Protein AF-A0A533S116-F1 (afdb_monomer)

Mean predicted aligned error: 12.22 Å

Foldseek 3Di:
DPDPPPVVVVVVVVVVVVVVVVVVVVPDPPPPAVKDKDKDKDKDKDKDWDQAPPPDPPPRHIWIKIWIKIWMWIWIGHPFKTKTKIKIKIWIDTPVPPDDIDIWIWIWIWMKGRPDPQWKIKIKIKTKGKDAPDPPDPPDPPDPDDHIDIDIDIKIKIKTWDPPDPPDIDIDIDIDD

Secondary structure (DSSP, 8-state):
--SSSSHHHHHHHHHHHHHHHHHHHH-------S-EEEEEEEEEEEEEEES-TT--SSS---EEEEEEEEEEEEEEE-SSEEEEEEEEEEEEEETT-SS--EEEEEEEEEEEEEEETTTEEEEEEEEEEEEES--SS-S-TTS--S-EEEEEEEEEEEEEEEEEETTEEEEEE--B-

pLDDT: mean 82.79, std 17.06, range [42.84, 98.25]

Radius of gyration: 23.58 Å; Cα contacts (8 Å, |Δi|>4): 329; chains: 1; bounding box: 53×47×65 Å

Structure (mmCIF, N/CA/C/O backbone):
data_AF-A0A533S116-F1
#
_entry.id   AF-A0A533S116-F1
#
loop_
_atom_site.group_PDB
_atom_site.id
_atom_site.type_symbol
_atom_site.label_atom_id
_atom_site.label_alt_id
_atom_site.label_comp_id
_atom_site.label_asym_id
_atom_site.label_entity_id
_atom_site.label_seq_id
_atom_site.pdbx_PDB_ins_code
_atom_site.Cartn_x
_atom_site.Cartn_y
_atom_site.Cartn_z
_atom_site.occupancy
_atom_site.B_iso_or_equiv
_atom_site.auth_seq_id
_atom_site.auth_comp_id
_atom_site.auth_asym_id
_atom_site.auth_atom_id
_atom_site.pdbx_PDB_model_num
ATOM 1 N N . MET A 1 1 ? 25.354 29.316 -30.547 1.00 43.59 1 MET A N 1
ATOM 2 C CA . MET A 1 1 ? 26.235 29.136 -29.371 1.00 43.59 1 MET A CA 1
ATOM 3 C C . MET A 1 1 ? 25.405 29.452 -28.127 1.00 43.59 1 MET A C 1
ATOM 5 O O . MET A 1 1 ? 25.688 30.407 -27.425 1.00 43.59 1 MET A O 1
ATOM 9 N N . GLU A 1 2 ? 24.300 28.715 -27.940 1.00 45.19 2 GLU A N 1
ATOM 10 C CA . GLU A 1 2 ? 23.144 29.200 -27.161 1.00 45.19 2 GLU A CA 1
ATOM 11 C C . GLU A 1 2 ? 22.249 28.034 -26.680 1.00 45.19 2 GLU A C 1
ATOM 13 O O . GLU A 1 2 ? 21.043 28.043 -26.863 1.00 45.19 2 GLU A O 1
ATOM 18 N N . SER A 1 3 ? 22.832 26.960 -26.128 1.00 51.31 3 SER A N 1
ATOM 19 C CA . SER A 1 3 ? 22.037 25.879 -25.496 1.00 51.31 3 SER A CA 1
ATOM 20 C C . SER A 1 3 ? 22.610 25.359 -24.171 1.00 51.31 3 SER A C 1
ATOM 22 O O . SER A 1 3 ? 22.188 24.332 -23.644 1.00 51.31 3 SER A O 1
ATOM 24 N N . THR A 1 4 ? 23.566 26.083 -23.586 1.00 50.44 4 THR A N 1
ATOM 25 C CA . THR A 1 4 ? 24.237 25.701 -22.332 1.00 50.44 4 THR A CA 1
ATOM 26 C C . THR A 1 4 ? 23.722 26.431 -21.088 1.00 50.44 4 THR A C 1
ATOM 28 O O . THR A 1 4 ? 24.141 26.083 -19.986 1.00 50.44 4 THR A O 1
ATOM 31 N N . MET A 1 5 ? 22.805 27.402 -21.212 1.00 46.53 5 MET A N 1
ATOM 32 C CA . MET A 1 5 ? 22.309 28.173 -20.056 1.00 46.53 5 MET A CA 1
ATOM 33 C C . MET A 1 5 ? 21.030 27.626 -19.400 1.00 46.53 5 MET A C 1
ATOM 35 O O . MET A 1 5 ? 20.826 27.876 -18.215 1.00 46.53 5 MET A O 1
ATOM 39 N N . GLU A 1 6 ? 20.215 26.822 -20.087 1.00 47.97 6 GLU A 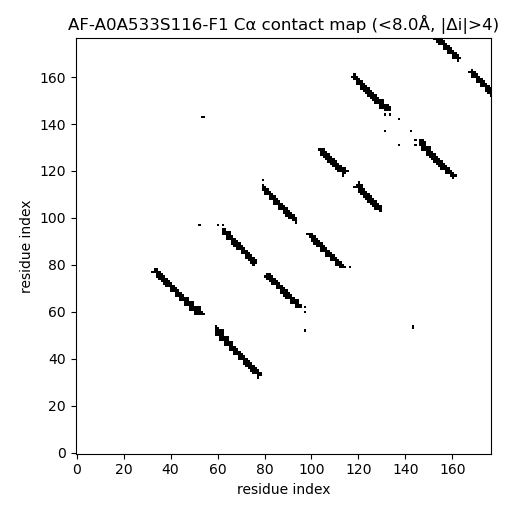N 1
ATOM 40 C CA . GLU A 1 6 ? 18.912 26.378 -19.552 1.00 47.97 6 GLU A CA 1
ATOM 41 C C . GLU A 1 6 ? 19.025 25.212 -18.549 1.00 47.97 6 GLU A C 1
ATOM 43 O O . GLU A 1 6 ? 18.314 25.159 -17.545 1.00 47.97 6 GLU A O 1
ATOM 48 N N . LYS A 1 7 ? 20.007 24.315 -18.729 1.00 47.94 7 LYS A N 1
ATOM 49 C CA . LYS A 1 7 ? 20.201 23.157 -17.834 1.00 47.94 7 LYS A CA 1
ATOM 50 C C . LYS A 1 7 ? 20.611 23.547 -16.410 1.00 47.94 7 LYS A C 1
ATOM 52 O O . LYS A 1 7 ? 20.302 22.823 -15.471 1.00 47.94 7 LYS A O 1
ATOM 57 N N . ARG A 1 8 ? 21.279 24.689 -16.216 1.00 47.88 8 ARG A N 1
ATOM 58 C CA . ARG A 1 8 ? 21.784 25.109 -14.895 1.00 47.88 8 ARG A CA 1
ATOM 59 C C . ARG A 1 8 ? 20.673 25.528 -13.923 1.00 47.88 8 ARG A C 1
ATOM 61 O O . ARG A 1 8 ? 20.845 25.330 -12.726 1.00 47.88 8 ARG A O 1
ATOM 68 N N . GLY A 1 9 ? 19.547 26.050 -14.419 1.00 44.81 9 GLY A N 1
ATOM 69 C CA . GLY A 1 9 ? 18.414 26.475 -13.584 1.00 44.81 9 GLY A CA 1
ATOM 70 C C . GLY A 1 9 ? 17.561 25.314 -13.061 1.00 44.81 9 GLY A C 1
ATOM 71 O O . GLY A 1 9 ? 17.141 25.331 -11.906 1.00 44.81 9 GLY A O 1
ATOM 72 N N . SER A 1 10 ? 17.376 24.266 -13.872 1.00 53.94 10 SER A N 1
ATOM 73 C CA . SER A 1 10 ? 16.561 23.092 -13.517 1.00 53.94 10 SER A CA 1
ATOM 74 C C . SER A 1 10 ? 17.188 22.251 -12.394 1.00 53.94 10 SER A C 1
ATOM 76 O O . SER A 1 10 ? 16.497 21.850 -11.459 1.00 53.94 10 SER A O 1
ATOM 78 N N . PHE A 1 11 ? 18.517 22.076 -12.404 1.00 51.16 11 PHE A N 1
ATOM 79 C CA . PHE A 1 11 ? 19.224 21.365 -11.331 1.00 51.16 11 PHE A CA 1
ATOM 80 C C . PHE A 1 11 ? 19.184 22.103 -9.988 1.00 51.16 11 PHE A C 1
ATOM 82 O O . PHE A 1 11 ? 19.156 21.448 -8.952 1.00 51.16 11 PHE A O 1
ATOM 89 N N . ILE A 1 12 ? 19.175 23.442 -9.988 1.00 60.09 12 ILE A N 1
ATOM 90 C CA . ILE A 1 12 ? 19.081 24.241 -8.755 1.00 60.09 12 ILE A CA 1
ATOM 91 C C . ILE A 1 12 ? 17.674 24.113 -8.161 1.00 60.09 12 ILE A C 1
ATOM 93 O O . ILE A 1 12 ? 17.547 23.825 -6.975 1.00 60.09 12 ILE A O 1
ATOM 97 N N . PHE A 1 13 ? 16.631 24.214 -8.993 1.00 61.69 13 PHE A N 1
ATOM 98 C CA . PHE A 1 13 ? 15.241 24.023 -8.565 1.00 61.69 13 PHE A CA 1
ATOM 99 C C . PHE A 1 13 ? 14.978 22.620 -8.006 1.00 61.69 13 PHE A C 1
ATOM 101 O O . PHE A 1 13 ? 14.368 22.484 -6.949 1.00 61.69 13 PHE A O 1
ATOM 108 N N . LEU A 1 14 ? 15.485 21.574 -8.667 1.00 63.00 14 LEU A N 1
ATOM 109 C CA . LEU A 1 14 ? 15.338 20.197 -8.192 1.00 63.00 14 LEU A CA 1
ATOM 110 C C . LEU A 1 14 ? 16.036 19.987 -6.839 1.00 63.00 14 LEU A C 1
ATOM 112 O O . LEU A 1 14 ? 15.498 19.315 -5.964 1.00 63.00 14 LEU A O 1
ATOM 116 N N . ARG A 1 15 ? 17.210 20.600 -6.634 1.00 76.06 15 ARG A N 1
ATOM 117 C CA . ARG A 1 15 ? 17.968 20.499 -5.378 1.00 76.06 15 ARG A CA 1
ATOM 118 C C . ARG A 1 15 ? 17.259 21.181 -4.209 1.00 76.06 15 ARG A C 1
ATOM 120 O O . ARG A 1 15 ? 17.253 20.628 -3.116 1.00 76.06 15 ARG A O 1
ATOM 127 N N . GLU A 1 16 ? 16.664 22.347 -4.447 1.00 79.50 16 GLU A N 1
ATOM 128 C CA . GLU A 1 16 ? 15.881 23.096 -3.453 1.00 79.50 16 GLU A CA 1
ATOM 12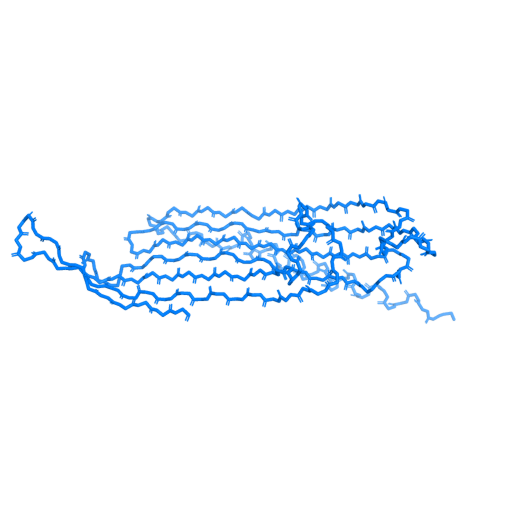9 C C . GLU A 1 16 ? 14.606 22.333 -3.063 1.00 79.50 16 GLU A C 1
ATOM 131 O O . GLU A 1 16 ? 14.306 22.201 -1.879 1.00 79.50 16 GLU A O 1
ATOM 136 N N . VAL A 1 17 ? 13.900 21.741 -4.036 1.00 75.44 17 VAL A N 1
ATOM 137 C CA . VAL A 1 17 ? 12.699 20.924 -3.778 1.00 75.44 17 VAL A CA 1
ATOM 138 C C . VAL A 1 17 ? 13.044 19.657 -2.991 1.00 75.44 17 VAL A C 1
ATOM 140 O O . VAL A 1 17 ? 12.351 19.320 -2.032 1.00 75.44 17 VAL A O 1
ATOM 143 N N . VAL A 1 18 ? 14.141 18.979 -3.342 1.00 80.38 18 VAL A N 1
ATOM 144 C CA . VAL A 1 18 ? 14.628 17.806 -2.599 1.00 80.38 18 VAL A CA 1
ATOM 145 C C . VAL A 1 18 ? 15.054 18.195 -1.181 1.00 80.38 18 VAL A C 1
ATOM 147 O O . VAL A 1 18 ? 14.697 17.502 -0.233 1.00 80.38 18 VAL A O 1
ATOM 150 N N . ALA A 1 19 ? 15.758 19.317 -1.005 1.00 80.19 19 ALA A N 1
ATOM 151 C CA . ALA A 1 19 ? 16.150 19.808 0.314 1.00 80.19 19 ALA A CA 1
ATOM 152 C C . ALA A 1 19 ? 14.935 20.169 1.183 1.00 80.19 19 ALA A C 1
ATOM 154 O O . ALA A 1 19 ? 14.927 19.860 2.373 1.00 80.19 19 ALA A O 1
ATOM 155 N N . LEU A 1 20 ? 13.890 20.758 0.593 1.00 79.50 20 LEU A N 1
ATOM 156 C CA . LEU A 1 20 ? 12.643 21.082 1.286 1.00 79.50 20 LEU A CA 1
ATOM 157 C C . LEU A 1 20 ? 11.882 19.817 1.717 1.00 79.50 20 LEU A C 1
ATOM 159 O O . LEU A 1 20 ? 11.394 19.753 2.844 1.00 79.50 20 LEU A O 1
ATOM 163 N N . LEU A 1 21 ? 11.826 18.796 0.853 1.00 77.50 21 LEU A N 1
ATOM 164 C CA . LEU A 1 21 ? 11.220 17.497 1.169 1.00 77.50 21 LEU A CA 1
ATOM 165 C C . LEU A 1 21 ? 11.976 16.776 2.292 1.00 77.50 21 LEU A C 1
ATOM 167 O O . LEU A 1 21 ? 11.352 16.286 3.230 1.00 77.50 21 LEU A O 1
ATOM 171 N N . VAL A 1 22 ? 13.313 16.768 2.241 1.00 80.00 22 VAL A N 1
ATOM 172 C CA . VAL A 1 22 ? 14.161 16.190 3.296 1.00 80.00 22 VAL A CA 1
ATOM 173 C C . VAL A 1 22 ? 13.992 16.954 4.611 1.00 80.00 22 VAL A C 1
ATOM 175 O O . VAL A 1 22 ? 13.858 16.336 5.664 1.00 80.00 22 VAL A O 1
ATOM 178 N N . LEU A 1 23 ? 13.932 18.288 4.572 1.00 76.75 23 LEU A N 1
ATOM 179 C CA . LEU A 1 23 ? 13.742 19.110 5.766 1.00 76.75 23 LEU A CA 1
ATOM 180 C C . LEU A 1 23 ? 12.354 18.904 6.390 1.00 76.75 23 LEU A C 1
ATOM 182 O O . LEU A 1 23 ? 12.257 18.794 7.609 1.00 76.75 23 LEU A O 1
ATOM 186 N N . MET A 1 24 ? 11.294 18.777 5.583 1.00 67.19 24 MET A N 1
ATOM 187 C CA . MET A 1 24 ? 9.961 18.403 6.077 1.00 67.19 24 MET A CA 1
ATOM 188 C C . MET A 1 24 ? 9.959 17.021 6.738 1.00 67.19 24 MET A C 1
ATOM 190 O O . MET A 1 24 ? 9.307 16.851 7.762 1.00 67.19 24 MET A O 1
ATOM 194 N N . MET A 1 25 ? 10.725 16.066 6.206 1.00 66.25 25 MET A N 1
ATOM 195 C CA . MET A 1 25 ? 10.888 14.728 6.788 1.00 66.25 25 MET A CA 1
ATOM 196 C C . MET A 1 25 ? 11.600 14.755 8.151 1.00 66.25 25 MET A C 1
ATOM 198 O O . MET A 1 25 ? 11.295 13.945 9.020 1.00 66.25 25 MET A O 1
ATOM 202 N N . VAL A 1 26 ? 12.542 15.685 8.346 1.00 71.56 26 VAL A N 1
ATOM 203 C CA . VAL A 1 26 ? 13.343 15.805 9.579 1.00 71.56 26 VAL A CA 1
ATOM 204 C C . VAL A 1 26 ? 12.639 16.645 10.654 1.00 71.56 26 VAL A C 1
ATOM 206 O O . VAL A 1 26 ? 12.878 16.439 11.842 1.00 71.56 26 VAL A O 1
ATOM 209 N N . CYS A 1 27 ? 11.762 17.579 10.270 1.00 55.66 27 CYS A N 1
ATOM 210 C CA . CYS A 1 27 ? 11.188 18.565 11.192 1.00 55.66 27 CYS A CA 1
ATOM 211 C C . CYS A 1 27 ? 9.768 18.268 11.693 1.00 55.66 27 CYS A C 1
ATOM 213 O O . CYS A 1 27 ? 9.186 19.141 12.336 1.00 55.66 27 CYS A O 1
ATOM 215 N N . THR A 1 28 ? 9.184 17.089 11.460 1.00 58.03 28 THR A N 1
ATOM 216 C CA . THR A 1 28 ? 7.893 16.768 12.089 1.00 58.03 28 THR A CA 1
ATOM 217 C C . THR A 1 28 ? 8.096 16.479 13.579 1.00 58.03 28 THR A C 1
ATOM 219 O O . THR A 1 28 ? 8.713 15.460 13.907 1.00 58.03 28 THR A O 1
ATOM 222 N N . PRO A 1 29 ? 7.590 17.314 14.509 1.00 55.47 29 PRO A N 1
ATOM 223 C CA . PRO A 1 29 ? 7.590 16.947 15.914 1.00 55.47 29 PRO A CA 1
ATOM 224 C C . PRO A 1 29 ? 6.716 15.699 16.070 1.00 55.47 29 PRO A C 1
ATOM 226 O O . PRO A 1 29 ? 5.513 15.750 15.810 1.00 55.47 29 PRO A O 1
ATOM 229 N N . LEU A 1 30 ? 7.305 14.579 16.503 1.00 55.72 30 LEU A N 1
ATOM 230 C CA . LEU A 1 30 ? 6.530 13.468 17.048 1.00 55.72 30 LEU A CA 1
ATOM 231 C C . LEU A 1 30 ? 5.880 13.983 18.335 1.00 55.72 30 LEU A C 1
ATOM 233 O O . LEU A 1 30 ? 6.453 13.898 19.420 1.00 55.72 30 LEU A O 1
ATOM 237 N N . SER A 1 31 ? 4.696 14.585 18.224 1.00 52.12 31 SER A N 1
ATOM 238 C CA . SER A 1 31 ? 3.839 14.772 19.385 1.00 52.12 31 SER A CA 1
ATOM 239 C C . SER A 1 31 ? 3.653 13.398 20.020 1.00 52.12 31 SER A C 1
ATOM 241 O O . SER A 1 31 ? 3.237 12.460 19.342 1.00 52.12 31 SER A O 1
ATOM 243 N N . ALA A 1 32 ? 4.014 13.288 21.298 1.00 48.97 32 ALA A N 1
ATOM 244 C CA . ALA A 1 32 ? 3.894 12.086 22.108 1.00 48.97 32 ALA A CA 1
ATOM 245 C C . ALA A 1 32 ? 2.413 11.722 22.305 1.00 48.97 32 ALA A C 1
ATOM 247 O O . ALA A 1 32 ? 1.827 11.924 23.364 1.00 48.97 32 ALA A O 1
ATOM 248 N N . TYR A 1 33 ? 1.787 11.211 21.252 1.00 57.25 33 TYR A N 1
ATOM 249 C CA . TYR A 1 33 ? 0.643 10.331 21.368 1.00 57.25 33 TYR A CA 1
ATOM 250 C C . TYR A 1 33 ? 1.164 8.983 21.862 1.00 57.25 33 TYR A C 1
ATOM 252 O O . TYR A 1 33 ? 2.232 8.544 21.444 1.00 57.25 33 TYR A O 1
ATOM 260 N N . ALA A 1 34 ? 0.403 8.296 22.712 1.00 63.69 34 ALA A N 1
ATOM 261 C CA . ALA A 1 34 ? 0.691 6.928 23.160 1.00 63.69 34 ALA A CA 1
ATOM 262 C C . ALA A 1 34 ? 0.581 5.878 22.027 1.00 63.69 34 ALA A C 1
ATOM 264 O O . ALA A 1 34 ? 0.266 4.720 22.285 1.00 63.69 34 ALA A O 1
ATOM 265 N N . GLY A 1 35 ? 0.754 6.302 20.774 1.00 74.31 35 GLY A N 1
ATOM 266 C CA . GLY A 1 35 ? 0.703 5.454 19.603 1.00 74.31 35 GLY A CA 1
ATOM 267 C C . GLY A 1 35 ? 2.103 5.097 19.121 1.00 74.31 35 GLY A C 1
ATOM 268 O O . GLY A 1 35 ? 3.000 5.938 19.101 1.00 74.31 35 GLY A O 1
ATOM 269 N N . GLU A 1 36 ? 2.279 3.844 18.730 1.00 90.12 36 GLU A N 1
ATOM 270 C CA . GLU A 1 36 ? 3.504 3.340 18.127 1.00 90.12 36 GLU A CA 1
ATOM 271 C C . GLU A 1 36 ? 3.503 3.692 16.640 1.00 90.12 36 GLU A C 1
ATOM 273 O O . GLU A 1 36 ? 2.610 3.287 15.894 1.00 90.12 36 GLU A O 1
ATOM 278 N N . LEU A 1 37 ? 4.492 4.476 16.215 1.00 92.75 37 LEU A N 1
ATOM 279 C CA . LEU A 1 37 ? 4.682 4.876 14.826 1.00 92.75 37 LEU A CA 1
ATOM 280 C C . LEU A 1 37 ? 5.908 4.166 14.254 1.00 92.75 37 LEU A C 1
ATOM 282 O O . LEU A 1 37 ? 7.002 4.256 14.804 1.00 92.75 37 LEU A O 1
ATOM 286 N N . SER A 1 38 ? 5.739 3.509 13.113 1.00 95.00 38 SER A N 1
ATOM 287 C CA . SER A 1 38 ? 6.822 2.934 12.323 1.00 95.00 38 SER A CA 1
ATOM 288 C C . SER A 1 38 ? 6.721 3.429 10.889 1.00 95.00 38 SER A C 1
ATOM 290 O O . SER A 1 38 ? 5.728 3.187 10.208 1.00 95.00 38 SER A O 1
ATOM 292 N N . PHE A 1 39 ? 7.755 4.113 10.418 1.00 95.25 39 PHE A N 1
ATOM 293 C CA . PHE A 1 39 ? 7.815 4.634 9.060 1.00 95.25 39 PHE A CA 1
ATOM 294 C C . PHE A 1 39 ? 9.140 4.231 8.421 1.00 95.25 39 PHE A C 1
ATOM 296 O O . PHE A 1 39 ? 10.204 4.625 8.895 1.00 95.25 39 PHE A O 1
ATOM 303 N N . HIS A 1 40 ? 9.068 3.435 7.356 1.00 96.88 40 HIS A N 1
ATOM 304 C CA . HIS A 1 40 ? 10.233 2.918 6.644 1.00 96.88 40 HIS A CA 1
ATOM 305 C C . HIS A 1 40 ? 10.127 3.290 5.162 1.00 96.88 40 HIS A C 1
ATOM 307 O O . HIS A 1 40 ? 9.540 2.536 4.375 1.00 96.88 40 HIS A O 1
ATOM 313 N N . PRO A 1 41 ? 10.643 4.465 4.769 1.00 96.25 41 PRO A N 1
ATOM 314 C CA . PRO A 1 41 ? 10.858 4.789 3.370 1.00 96.25 41 PRO A CA 1
ATOM 315 C C . PRO A 1 41 ? 12.041 3.976 2.839 1.00 96.25 41 PRO A C 1
ATOM 317 O O . PRO A 1 41 ? 13.000 3.695 3.560 1.00 96.25 41 PRO A O 1
ATOM 320 N N . TYR A 1 42 ? 11.996 3.621 1.565 1.00 93.50 42 TYR A N 1
ATOM 321 C CA . TYR A 1 42 ? 13.099 2.960 0.891 1.00 93.50 42 TYR A CA 1
ATOM 322 C C . TYR A 1 42 ? 13.138 3.340 -0.584 1.00 93.50 42 TYR A C 1
ATOM 324 O O . TYR A 1 42 ? 12.179 3.847 -1.163 1.00 93.50 42 TYR A O 1
ATOM 332 N N . ILE A 1 43 ? 14.291 3.110 -1.190 1.00 95.56 43 ILE A N 1
ATOM 333 C CA . ILE A 1 43 ? 14.523 3.371 -2.599 1.00 95.56 43 ILE A CA 1
ATOM 334 C C . ILE A 1 43 ? 15.376 2.242 -3.149 1.00 95.56 43 ILE A C 1
ATOM 336 O O . ILE A 1 43 ? 16.425 1.919 -2.592 1.00 95.56 43 ILE A O 1
ATOM 340 N N . ALA A 1 44 ? 14.903 1.622 -4.220 1.00 94.06 44 ALA A N 1
ATOM 341 C CA . ALA A 1 44 ? 15.668 0.655 -4.980 1.00 94.06 44 ALA A CA 1
ATOM 342 C C . ALA A 1 44 ? 15.897 1.204 -6.387 1.00 94.06 44 ALA A C 1
ATOM 344 O O . ALA A 1 44 ? 15.023 1.826 -6.987 1.00 94.06 44 ALA A O 1
ATOM 345 N N . ILE A 1 45 ? 17.104 1.003 -6.895 1.00 95.06 45 ILE A N 1
ATOM 346 C CA . ILE A 1 45 ? 17.462 1.322 -8.271 1.00 95.06 45 ILE A CA 1
ATOM 347 C C . ILE A 1 45 ? 18.043 0.041 -8.841 1.00 95.06 45 ILE A C 1
ATOM 349 O O . ILE A 1 45 ? 18.934 -0.550 -8.229 1.00 95.06 45 ILE A O 1
ATOM 353 N N . SER A 1 46 ? 17.517 -0.403 -9.973 1.00 92.94 46 SER A N 1
ATOM 354 C CA . SER A 1 46 ? 18.051 -1.552 -10.687 1.00 92.94 46 SER A CA 1
ATOM 355 C C . SER A 1 46 ? 18.198 -1.235 -12.160 1.00 92.94 46 SER A C 1
ATOM 357 O O . SER A 1 46 ? 17.638 -0.271 -12.682 1.00 92.94 46 SER A O 1
ATOM 359 N N . GLU A 1 47 ? 19.015 -2.035 -12.817 1.00 93.00 47 GLU A N 1
ATOM 360 C CA . GLU A 1 47 ? 19.373 -1.846 -14.206 1.00 93.00 47 GLU A CA 1
ATOM 361 C C . GLU A 1 47 ? 19.422 -3.213 -14.869 1.00 93.00 47 GLU A C 1
ATOM 363 O O . GLU A 1 47 ? 20.005 -4.157 -14.331 1.00 93.00 47 GLU A O 1
ATOM 368 N N . GLU A 1 48 ? 18.752 -3.325 -16.004 1.00 90.12 48 GLU A N 1
ATOM 369 C CA . GLU A 1 48 ? 18.551 -4.576 -16.710 1.00 90.12 48 GLU A CA 1
ATOM 370 C C . GLU A 1 48 ? 18.974 -4.412 -18.165 1.00 90.12 48 GLU A C 1
ATOM 372 O O . GLU A 1 48 ? 18.579 -3.465 -18.844 1.00 90.12 48 GLU A O 1
ATOM 377 N N . PHE A 1 49 ? 19.777 -5.351 -18.658 1.00 91.06 49 PHE A N 1
ATOM 378 C CA . PHE A 1 49 ? 20.081 -5.455 -20.077 1.00 91.06 49 PHE A CA 1
ATOM 379 C C . PHE A 1 49 ? 19.291 -6.614 -20.675 1.00 91.06 49 PHE A C 1
ATOM 381 O O . PHE A 1 49 ? 19.465 -7.760 -20.261 1.00 91.06 49 PHE A O 1
ATOM 388 N N . THR A 1 50 ? 18.470 -6.315 -21.678 1.00 88.69 50 THR A N 1
ATOM 389 C CA . THR A 1 50 ? 17.713 -7.308 -22.443 1.00 88.69 50 THR A CA 1
ATOM 390 C C . THR A 1 50 ? 18.139 -7.274 -23.905 1.00 88.69 50 THR A C 1
ATOM 392 O O . THR A 1 50 ? 18.345 -6.206 -24.485 1.00 88.69 50 THR A O 1
ATOM 395 N N . ASP A 1 51 ? 18.282 -8.443 -24.526 1.00 88.06 51 ASP A N 1
ATOM 396 C CA . ASP A 1 51 ? 18.557 -8.567 -25.960 1.00 88.06 51 ASP A CA 1
ATOM 397 C C . ASP A 1 51 ? 17.278 -8.488 -26.815 1.00 88.06 51 ASP A C 1
ATOM 399 O O . ASP A 1 51 ? 17.361 -8.373 -28.041 1.00 88.06 51 ASP A O 1
ATOM 403 N N . ASN A 1 52 ? 16.102 -8.526 -26.178 1.00 86.12 52 ASN A N 1
ATOM 404 C CA . ASN A 1 52 ? 14.805 -8.546 -26.837 1.00 86.12 52 ASN A CA 1
ATOM 405 C C . ASN A 1 52 ? 13.700 -7.908 -25.978 1.00 86.12 52 ASN A C 1
ATOM 407 O O . ASN A 1 52 ? 12.871 -8.591 -25.379 1.00 86.12 52 ASN A O 1
ATOM 411 N N . VAL A 1 53 ? 13.660 -6.578 -25.973 1.00 83.81 53 VAL A N 1
ATOM 412 C CA . VAL A 1 53 ? 12.738 -5.757 -25.169 1.00 83.81 53 VAL A CA 1
ATOM 413 C C . VAL A 1 53 ? 11.251 -5.952 -25.500 1.00 83.81 53 VAL A C 1
ATOM 415 O O . VAL A 1 53 ? 10.391 -5.638 -24.687 1.00 83.81 53 VAL A O 1
ATOM 418 N N . TYR A 1 54 ? 10.925 -6.472 -26.684 1.00 81.88 54 TYR A N 1
ATOM 419 C CA . TYR A 1 54 ? 9.541 -6.738 -27.097 1.00 81.88 54 TYR A CA 1
ATOM 420 C C . TYR A 1 54 ? 9.110 -8.188 -26.908 1.00 81.88 54 TYR A C 1
ATOM 422 O O . TYR A 1 54 ? 7.991 -8.535 -27.281 1.00 81.88 54 TYR A O 1
ATOM 430 N N . GLU A 1 55 ? 10.006 -9.048 -26.418 1.00 79.44 55 GLU A N 1
ATOM 431 C CA . GLU A 1 55 ? 9.775 -10.493 -26.338 1.00 79.44 55 GLU A CA 1
ATOM 432 C C . GLU A 1 55 ? 9.353 -11.110 -27.700 1.00 79.44 55 GLU A C 1
ATOM 434 O O . GLU A 1 55 ? 8.705 -12.157 -27.764 1.00 79.44 55 GLU A O 1
ATOM 439 N N . SER A 1 56 ? 9.734 -10.478 -28.822 1.00 79.38 56 SER A N 1
ATOM 440 C CA . SER A 1 56 ? 9.352 -10.892 -30.179 1.00 79.38 56 SER A CA 1
ATOM 441 C C . SER A 1 56 ? 10.282 -11.977 -30.727 1.00 79.38 56 SER A C 1
ATOM 443 O O . SER A 1 56 ? 11.483 -11.995 -30.454 1.00 79.38 56 SER A O 1
ATOM 445 N N . ARG A 1 57 ? 9.747 -12.911 -31.521 1.00 81.69 57 ARG A N 1
ATOM 446 C CA . ARG A 1 57 ? 10.579 -13.913 -32.214 1.00 81.69 57 ARG A CA 1
ATOM 447 C C . ARG A 1 57 ? 11.343 -13.308 -33.391 1.00 81.69 57 ARG A C 1
ATOM 449 O O . ARG A 1 57 ? 12.474 -13.720 -33.642 1.00 81.69 57 ARG A O 1
ATOM 456 N N . ASP A 1 58 ? 10.736 -12.320 -34.036 1.00 83.00 58 ASP A N 1
ATOM 457 C CA . ASP A 1 58 ? 11.256 -11.606 -35.199 1.00 83.00 58 ASP A CA 1
ATOM 458 C C . ASP A 1 58 ? 11.646 -10.174 -34.795 1.00 83.00 58 ASP A C 1
ATOM 460 O O . ASP A 1 58 ? 11.055 -9.614 -33.873 1.00 83.00 58 ASP A O 1
ATOM 464 N N . GLU A 1 59 ? 12.648 -9.584 -35.456 1.00 82.00 59 GLU A N 1
ATOM 465 C CA . GLU A 1 59 ? 13.100 -8.197 -35.208 1.00 82.00 59 GLU A CA 1
ATOM 466 C C . GLU A 1 59 ? 13.455 -7.897 -33.736 1.00 82.00 59 GLU A C 1
ATOM 468 O O . GLU A 1 59 ? 12.996 -6.927 -33.134 1.00 82.00 59 GLU A O 1
ATOM 473 N N . LYS A 1 60 ? 14.305 -8.744 -33.139 1.00 85.38 60 LYS A N 1
ATOM 474 C CA . LYS A 1 60 ? 14.786 -8.544 -31.765 1.00 85.38 60 LYS A CA 1
ATOM 475 C C . LYS A 1 60 ? 15.477 -7.193 -31.611 1.00 85.38 60 LYS A C 1
ATOM 477 O O . LYS A 1 60 ? 16.406 -6.870 -32.354 1.00 85.38 60 LYS A O 1
ATOM 482 N N . GLN A 1 61 ? 15.073 -6.454 -30.586 1.00 86.69 61 GLN A N 1
ATOM 483 C CA . GLN A 1 61 ? 15.683 -5.186 -30.224 1.00 86.69 61 GLN A CA 1
ATOM 484 C C . GLN A 1 61 ? 16.240 -5.269 -28.808 1.00 86.69 61 GLN A C 1
ATOM 486 O O . GLN A 1 61 ? 15.500 -5.494 -27.853 1.00 86.69 61 GLN A O 1
ATOM 491 N N . SER A 1 62 ? 17.546 -5.049 -28.675 1.00 90.31 62 SER A N 1
ATOM 492 C CA . SER A 1 62 ? 18.185 -4.941 -27.368 1.00 90.31 62 SER A CA 1
ATOM 493 C C . SER A 1 62 ? 17.898 -3.584 -26.737 1.00 90.31 62 SER A C 1
ATOM 495 O O . SER A 1 62 ? 17.952 -2.571 -27.444 1.00 90.31 62 SER A O 1
ATOM 497 N N . ASP A 1 63 ? 17.729 -3.538 -25.421 1.00 90.94 63 ASP A N 1
ATOM 498 C CA . ASP A 1 63 ? 17.677 -2.288 -24.672 1.00 90.94 63 ASP A CA 1
ATOM 499 C C . ASP A 1 63 ? 18.286 -2.428 -23.276 1.00 90.94 63 ASP A C 1
ATOM 501 O O . ASP A 1 63 ? 18.54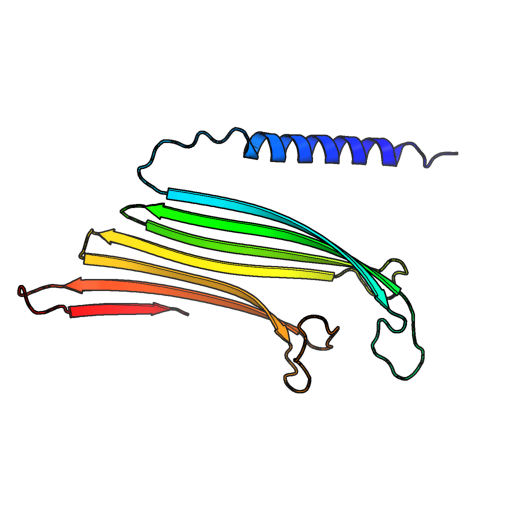0 -3.521 -22.768 1.00 90.94 63 ASP A O 1
ATOM 505 N N . PHE A 1 64 ? 18.542 -1.275 -22.684 1.00 93.12 64 PHE A N 1
ATOM 506 C CA . PHE A 1 64 ? 18.980 -1.113 -21.323 1.00 93.12 64 PHE A CA 1
ATOM 507 C C . PHE A 1 64 ? 17.883 -0.390 -20.555 1.00 93.12 64 PHE A C 1
ATOM 509 O O . PHE A 1 64 ? 17.515 0.738 -20.894 1.00 93.12 64 PHE A O 1
ATOM 516 N N . VAL A 1 65 ? 17.332 -1.068 -19.559 1.00 92.00 65 VAL A N 1
ATOM 517 C CA . VAL A 1 65 ? 16.181 -0.608 -18.792 1.00 92.00 65 VAL A CA 1
ATOM 518 C C . VAL A 1 65 ? 16.658 -0.214 -17.404 1.00 92.00 65 VAL A C 1
ATOM 520 O O . VAL A 1 65 ? 17.112 -1.058 -16.633 1.00 92.00 65 VAL A O 1
ATOM 523 N N . THR A 1 66 ? 16.541 1.067 -17.067 1.00 93.62 66 THR A N 1
ATOM 524 C CA . THR A 1 66 ? 16.795 1.552 -15.706 1.00 93.62 66 THR A CA 1
ATOM 525 C C . THR A 1 66 ? 15.470 1.602 -14.956 1.00 93.62 66 THR A C 1
ATOM 527 O O . THR A 1 66 ? 14.513 2.228 -15.414 1.00 93.62 66 THR A O 1
ATOM 530 N N . ARG A 1 67 ? 15.405 0.957 -13.791 1.00 94.00 67 ARG A N 1
ATOM 531 C CA . ARG A 1 67 ? 14.222 0.917 -12.930 1.00 94.00 67 ARG A CA 1
ATOM 532 C C . ARG A 1 67 ? 14.472 1.705 -11.655 1.00 94.00 67 ARG A C 1
ATOM 534 O O . ARG A 1 67 ? 15.458 1.486 -10.952 1.00 94.00 67 ARG A O 1
ATOM 541 N N . PHE A 1 68 ? 13.555 2.610 -11.346 1.00 95.38 68 PHE A N 1
ATOM 542 C CA . PHE A 1 68 ? 13.561 3.433 -10.147 1.00 95.38 68 PHE A CA 1
ATOM 543 C C . PHE A 1 68 ? 12.334 3.090 -9.301 1.00 95.38 68 PHE A C 1
ATOM 545 O O . PHE A 1 68 ? 11.196 3.298 -9.721 1.00 95.38 68 PHE A O 1
ATOM 552 N N . LEU A 1 69 ? 12.585 2.535 -8.117 1.00 94.25 69 LEU A N 1
ATOM 553 C CA . LEU A 1 69 ? 11.600 1.882 -7.260 1.00 94.25 69 LEU A CA 1
ATOM 554 C C . LEU A 1 69 ? 11.572 2.523 -5.858 1.00 94.25 69 LEU A C 1
ATOM 556 O O . LEU A 1 69 ? 12.057 1.918 -4.894 1.00 94.25 69 LEU A O 1
ATOM 560 N N . PRO A 1 70 ? 11.080 3.765 -5.700 1.00 96.88 70 PRO A N 1
ATOM 561 C CA . PRO A 1 70 ? 10.852 4.332 -4.384 1.00 96.88 70 PRO A CA 1
ATOM 562 C C . PRO A 1 70 ? 9.599 3.706 -3.762 1.00 96.88 70 PRO A C 1
ATOM 564 O O . PRO A 1 70 ? 8.578 3.492 -4.422 1.00 96.88 70 PRO A O 1
ATOM 567 N N . GLY A 1 71 ? 9.665 3.450 -2.464 1.00 96.69 71 GLY A N 1
ATOM 568 C CA . GLY A 1 71 ? 8.560 2.895 -1.705 1.00 96.69 71 GLY A CA 1
ATOM 569 C C . GLY A 1 71 ? 8.569 3.363 -0.261 1.00 96.69 71 GLY A C 1
ATOM 570 O O . GLY A 1 71 ? 9.527 3.955 0.236 1.00 96.69 71 GLY A O 1
ATOM 571 N N . MET A 1 72 ? 7.466 3.114 0.426 1.00 97.62 72 MET A N 1
ATOM 572 C CA . MET A 1 72 ? 7.355 3.372 1.850 1.00 97.62 72 MET A CA 1
ATOM 573 C C . MET A 1 72 ? 6.397 2.393 2.506 1.00 97.62 72 MET A C 1
ATOM 575 O O . MET A 1 72 ? 5.395 1.980 1.919 1.00 97.62 72 MET A O 1
ATOM 579 N N . THR A 1 73 ? 6.693 2.076 3.760 1.00 97.75 73 THR A N 1
ATOM 580 C CA . THR A 1 73 ? 5.736 1.461 4.676 1.00 97.75 73 THR A CA 1
ATOM 581 C C . THR A 1 73 ? 5.499 2.400 5.845 1.00 97.75 73 THR A C 1
ATOM 583 O O . THR A 1 73 ? 6.426 3.032 6.356 1.00 97.75 73 THR A O 1
ATOM 586 N N . PHE A 1 74 ? 4.247 2.517 6.250 1.00 97.19 74 PHE A N 1
ATOM 587 C CA . PHE A 1 74 ? 3.801 3.336 7.358 1.00 97.19 74 PHE A CA 1
ATOM 588 C C . PHE A 1 74 ? 2.852 2.498 8.200 1.00 97.19 74 PHE A C 1
ATOM 590 O O . PHE A 1 74 ? 1.858 1.975 7.703 1.00 97.19 74 PHE A O 1
ATOM 597 N N . LYS A 1 75 ? 3.157 2.385 9.485 1.00 97.19 75 LYS A N 1
ATOM 598 C CA . LYS A 1 75 ? 2.317 1.716 10.462 1.00 97.19 75 LYS A CA 1
ATOM 599 C C . LYS A 1 75 ? 2.145 2.625 11.660 1.00 97.19 75 LYS A C 1
ATOM 601 O O . LYS A 1 75 ? 3.125 3.148 12.184 1.00 97.19 75 LYS A O 1
ATOM 606 N N . TYR A 1 76 ? 0.909 2.805 12.090 1.00 94.88 76 TYR A N 1
ATOM 607 C CA . TYR A 1 76 ? 0.589 3.605 13.258 1.00 94.88 76 TYR A CA 1
ATOM 608 C C . TYR A 1 76 ? -0.45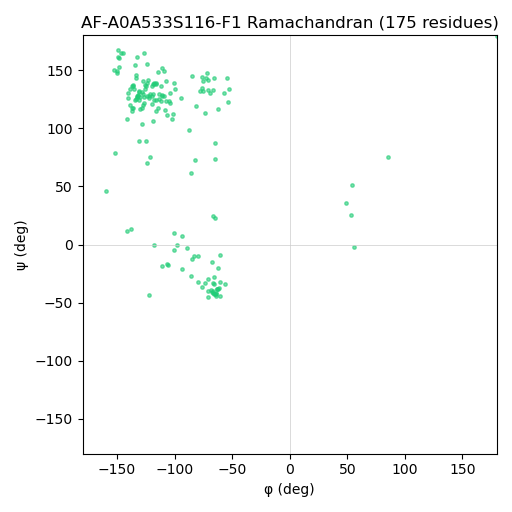8 2.886 14.094 1.00 94.88 76 TYR A C 1
ATOM 610 O O . TYR A 1 76 ? -1.555 2.634 13.613 1.00 94.88 76 TYR A O 1
ATOM 618 N N . VAL A 1 77 ? -0.110 2.534 15.325 1.00 94.81 77 VAL A N 1
ATOM 619 C CA . VAL A 1 77 ? -0.971 1.793 16.254 1.00 94.81 77 VAL A CA 1
ATOM 620 C C . VAL A 1 77 ? -1.300 2.712 17.411 1.00 94.81 77 VAL A C 1
ATOM 622 O O . VAL A 1 77 ? -0.390 3.232 18.047 1.00 94.81 77 VAL A O 1
ATOM 625 N N . ALA A 1 78 ? -2.575 2.923 17.706 1.00 92.44 78 ALA A N 1
ATOM 626 C CA . ALA A 1 78 ? -3.011 3.770 18.808 1.00 92.44 78 ALA A CA 1
ATOM 627 C C . ALA A 1 78 ? -4.281 3.200 19.458 1.00 92.44 78 ALA A C 1
ATOM 629 O O . ALA A 1 78 ? -4.977 2.379 18.868 1.00 92.44 78 ALA A O 1
ATOM 630 N N . PRO A 1 79 ? -4.665 3.656 20.664 1.00 90.81 79 PRO A N 1
ATOM 631 C CA . PRO A 1 79 ? -5.829 3.098 21.354 1.00 90.81 79 PRO A CA 1
ATOM 632 C C . PRO A 1 79 ? -7.141 3.143 20.553 1.00 90.81 79 PRO A C 1
ATOM 634 O O . PRO A 1 79 ? -7.965 2.236 20.694 1.00 90.81 79 PRO A O 1
ATOM 637 N N . LEU A 1 80 ? -7.333 4.182 19.730 1.00 92.00 80 LEU A N 1
ATOM 638 C CA . LEU A 1 80 ? -8.560 4.428 18.965 1.00 92.00 80 LEU A CA 1
ATOM 639 C C . LEU A 1 80 ? -8.441 4.125 17.470 1.00 92.00 80 LEU A C 1
ATOM 641 O O . LEU A 1 80 ? -9.470 4.002 16.812 1.00 92.00 80 LEU A O 1
ATOM 645 N N . TRP A 1 81 ? -7.237 4.022 16.917 1.00 92.44 81 TRP A N 1
ATOM 646 C CA . TRP A 1 81 ? -7.060 3.732 15.500 1.00 92.44 81 TRP A CA 1
ATOM 647 C C . TRP A 1 81 ? -5.769 2.975 15.241 1.00 92.44 81 TRP A C 1
ATOM 649 O O . TRP A 1 81 ? -4.772 3.188 15.923 1.00 92.44 81 TRP A O 1
ATOM 659 N N . ASP A 1 82 ? -5.795 2.150 14.207 1.00 95.38 82 ASP A N 1
ATOM 660 C CA . ASP A 1 82 ? -4.647 1.415 13.708 1.00 95.38 82 ASP A CA 1
ATOM 661 C C . ASP A 1 82 ? -4.592 1.591 12.192 1.00 95.38 82 ASP A C 1
ATOM 663 O O . ASP A 1 82 ? -5.580 1.360 11.496 1.00 95.38 82 ASP A O 1
ATOM 667 N N . TRP A 1 83 ? -3.442 2.005 11.676 1.00 97.12 83 TRP A N 1
ATOM 668 C CA . TRP A 1 83 ? -3.203 2.241 10.258 1.00 97.12 83 TRP A CA 1
ATOM 669 C C . TRP A 1 83 ? -2.007 1.425 9.785 1.00 97.12 83 TRP A C 1
ATOM 671 O O . TRP A 1 83 ? -0.971 1.384 10.447 1.00 97.12 83 TRP A O 1
ATOM 681 N N . ASP A 1 84 ? -2.152 0.804 8.621 1.00 98.06 84 ASP A N 1
ATOM 682 C CA . ASP A 1 84 ? -1.117 0.038 7.933 1.00 98.06 84 ASP A CA 1
ATOM 683 C C . ASP A 1 84 ? -1.170 0.391 6.443 1.00 98.06 84 ASP A C 1
ATOM 685 O O . ASP A 1 84 ? -2.178 0.170 5.769 1.00 98.06 84 ASP A O 1
ATOM 689 N N . LEU A 1 85 ? -0.111 1.019 5.950 1.00 98.06 85 LEU A N 1
ATOM 690 C CA . LEU A 1 85 ? -0.013 1.587 4.616 1.00 98.06 85 LEU A CA 1
ATOM 691 C C . LEU A 1 85 ? 1.306 1.151 3.979 1.00 98.06 85 LEU A C 1
ATOM 693 O O . LEU A 1 85 ? 2.383 1.389 4.522 1.00 98.06 85 LEU A O 1
ATOM 697 N N . ALA A 1 86 ? 1.225 0.588 2.782 1.00 98.12 86 ALA A N 1
ATOM 698 C CA . ALA A 1 86 ? 2.364 0.294 1.932 1.00 98.12 86 ALA A CA 1
ATOM 699 C C . ALA A 1 86 ? 2.134 0.904 0.549 1.00 98.12 86 ALA A C 1
ATOM 701 O O . ALA A 1 86 ? 1.087 0.693 -0.066 1.00 98.12 86 ALA A O 1
ATOM 702 N N . TYR A 1 87 ? 3.116 1.652 0.056 1.00 97.12 87 TYR A N 1
ATOM 703 C CA . TYR A 1 87 ? 3.068 2.271 -1.264 1.00 97.12 87 TYR A CA 1
ATOM 704 C C . TYR A 1 87 ? 4.389 2.073 -2.000 1.00 97.12 87 TYR A C 1
ATOM 706 O O . TYR A 1 87 ? 5.448 2.312 -1.424 1.00 97.12 87 TYR A O 1
ATOM 714 N N . ASN A 1 88 ? 4.313 1.680 -3.272 1.00 95.81 88 ASN A N 1
ATOM 715 C CA . ASN A 1 88 ? 5.461 1.458 -4.146 1.00 95.81 88 ASN A CA 1
ATOM 716 C C . ASN A 1 88 ? 5.204 2.072 -5.521 1.00 95.81 88 ASN A C 1
ATOM 718 O O . ASN A 1 88 ? 4.131 1.888 -6.099 1.00 95.81 88 ASN A O 1
ATOM 722 N N . LEU A 1 89 ? 6.210 2.748 -6.059 1.00 94.81 89 LEU A N 1
ATOM 723 C CA . LEU A 1 89 ? 6.229 3.239 -7.431 1.00 94.81 89 LEU A CA 1
ATOM 724 C C . LEU A 1 89 ? 7.295 2.461 -8.209 1.00 94.81 89 LEU A C 1
ATOM 726 O O . LEU A 1 89 ? 8.377 2.234 -7.685 1.00 94.81 89 LEU A O 1
ATOM 730 N N . ASP A 1 90 ? 6.988 2.042 -9.434 1.00 93.25 90 ASP A N 1
ATOM 731 C CA . ASP A 1 90 ? 7.928 1.425 -10.382 1.00 93.25 90 ASP A CA 1
ATOM 732 C C . ASP A 1 90 ? 7.993 2.314 -11.621 1.00 93.25 90 ASP A C 1
ATOM 734 O O . ASP A 1 90 ? 7.030 2.387 -12.386 1.00 93.25 90 ASP A O 1
ATOM 738 N N . TYR A 1 91 ? 9.102 3.035 -11.774 1.00 93.56 91 TYR A N 1
ATOM 739 C CA . TYR A 1 91 ? 9.392 3.831 -12.958 1.00 93.56 91 TYR A CA 1
ATOM 740 C C . TYR A 1 91 ? 10.446 3.125 -13.802 1.00 93.56 91 TYR A C 1
ATOM 742 O O . TYR A 1 91 ? 11.541 2.848 -13.310 1.00 93.56 91 TYR A O 1
ATOM 750 N N . ARG A 1 92 ? 10.134 2.861 -15.070 1.00 92.19 92 ARG A N 1
ATOM 751 C CA . ARG A 1 92 ? 11.023 2.180 -16.017 1.00 92.19 92 ARG A CA 1
ATOM 752 C C . ARG A 1 92 ? 11.378 3.120 -17.155 1.00 92.19 92 ARG A C 1
ATOM 754 O O . ARG A 1 92 ? 10.487 3.623 -17.837 1.00 92.19 92 ARG A O 1
ATOM 761 N N . LEU A 1 93 ? 12.675 3.315 -17.360 1.00 92.75 93 LEU A N 1
ATOM 762 C CA . LEU A 1 93 ? 13.229 4.162 -18.408 1.00 92.75 93 LEU A CA 1
ATOM 763 C C . LEU A 1 93 ? 13.988 3.311 -19.424 1.00 92.75 93 LEU A C 1
ATOM 765 O O . LEU A 1 93 ? 14.844 2.509 -19.045 1.00 92.75 93 LEU A O 1
ATOM 769 N N . TYR A 1 94 ? 13.687 3.506 -20.707 1.00 91.81 94 TYR A N 1
ATOM 770 C CA . TYR A 1 94 ? 14.267 2.739 -21.811 1.00 91.81 94 TYR A CA 1
ATOM 771 C C . TYR A 1 94 ? 15.357 3.557 -22.506 1.00 91.81 94 TYR A C 1
ATOM 773 O O . TYR A 1 94 ? 15.072 4.520 -23.217 1.00 91.81 94 TYR A O 1
ATOM 781 N N . ALA A 1 95 ? 16.626 3.182 -22.325 1.00 91.69 95 ALA A N 1
ATOM 782 C CA . ALA A 1 95 ? 17.761 3.996 -22.767 1.00 91.69 95 ALA A CA 1
ATOM 783 C C . ALA A 1 95 ? 17.785 4.254 -24.284 1.00 91.69 95 ALA A C 1
ATOM 785 O O . ALA A 1 95 ? 18.246 5.307 -24.731 1.00 91.69 95 ALA A O 1
ATOM 786 N N . ARG A 1 96 ? 17.300 3.303 -25.093 1.00 89.50 96 ARG A N 1
ATOM 787 C CA . ARG A 1 96 ? 17.236 3.435 -26.557 1.00 89.50 96 ARG A CA 1
ATOM 788 C C . ARG A 1 96 ? 15.894 3.960 -27.063 1.00 89.50 96 ARG A C 1
ATOM 790 O O . ARG A 1 96 ? 15.699 3.973 -28.277 1.00 89.50 96 ARG A O 1
ATOM 797 N N . ASN A 1 97 ? 14.990 4.384 -26.174 1.00 83.94 97 ASN A N 1
ATOM 798 C CA . ASN A 1 97 ? 13.600 4.717 -26.500 1.00 83.94 97 ASN A CA 1
ATOM 799 C C . ASN A 1 97 ? 12.933 3.620 -27.344 1.00 83.94 97 ASN A C 1
ATOM 801 O O . ASN A 1 97 ? 12.166 3.917 -28.261 1.00 83.94 97 ASN A O 1
ATOM 805 N N . SER A 1 98 ? 13.272 2.348 -27.086 1.00 81.19 98 SER A N 1
ATOM 806 C CA . SER A 1 98 ? 12.597 1.241 -27.763 1.00 81.19 98 SER A CA 1
ATOM 807 C C . SER A 1 98 ? 11.113 1.254 -27.406 1.00 81.19 98 SER A C 1
ATOM 809 O O . SER A 1 98 ? 10.278 1.091 -28.281 1.00 81.19 98 SER A O 1
ATOM 811 N N . ARG A 1 99 ? 10.772 1.567 -26.153 1.00 80.38 99 ARG A N 1
ATOM 812 C CA . ARG A 1 99 ? 9.403 1.800 -25.688 1.00 80.38 99 ARG A CA 1
ATOM 813 C C . ARG A 1 99 ? 9.295 3.149 -24.992 1.00 80.38 99 ARG A C 1
ATOM 815 O O . ARG A 1 99 ? 10.297 3.767 -24.641 1.00 80.38 99 ARG A O 1
ATOM 822 N N . SER A 1 100 ? 8.058 3.599 -24.807 1.00 85.81 100 SER A N 1
ATOM 823 C CA . SER A 1 100 ? 7.765 4.717 -23.916 1.00 85.81 100 SER A CA 1
ATOM 824 C C . SER A 1 100 ? 8.071 4.330 -22.474 1.00 85.81 100 SER A C 1
ATOM 826 O O . SER A 1 100 ? 7.815 3.195 -22.071 1.00 85.81 100 SER A O 1
ATOM 828 N N . ASP A 1 101 ? 8.578 5.292 -21.711 1.00 88.12 101 ASP A N 1
ATOM 829 C CA . ASP A 1 101 ? 8.764 5.145 -20.272 1.00 88.12 101 ASP A CA 1
ATOM 830 C C . ASP A 1 101 ? 7.451 4.750 -19.591 1.00 88.12 101 ASP A C 1
ATOM 832 O O . ASP A 1 101 ? 6.364 5.212 -19.956 1.00 88.12 101 ASP A O 1
ATOM 836 N N . GLU A 1 102 ? 7.561 3.895 -18.581 1.00 87.31 102 GLU A N 1
ATOM 837 C CA . GLU A 1 102 ? 6.412 3.331 -17.886 1.00 87.31 102 GLU A CA 1
ATOM 838 C C . GLU A 1 102 ? 6.436 3.719 -16.413 1.00 87.31 102 GLU A C 1
ATOM 840 O O . GLU A 1 102 ? 7.477 3.681 -15.760 1.00 87.31 102 GLU A O 1
ATOM 845 N N . THR A 1 103 ? 5.269 4.077 -15.879 1.00 90.69 103 THR A N 1
ATOM 846 C CA . THR A 1 103 ? 5.076 4.282 -14.442 1.00 90.69 103 THR A CA 1
ATOM 847 C C . THR A 1 103 ? 3.944 3.398 -13.945 1.00 90.69 103 THR A C 1
ATOM 849 O O . THR A 1 103 ? 2.828 3.432 -14.475 1.00 90.69 103 THR A O 1
ATOM 852 N N . THR A 1 104 ? 4.229 2.629 -12.902 1.00 91.44 104 THR A N 1
ATOM 853 C CA . THR A 1 104 ? 3.251 1.788 -12.217 1.00 91.44 104 THR A CA 1
ATOM 854 C C . THR A 1 104 ? 3.208 2.141 -10.737 1.00 91.44 104 THR A C 1
ATOM 856 O O . THR A 1 104 ? 4.238 2.368 -10.104 1.00 91.44 104 THR A O 1
ATOM 859 N N . HIS A 1 105 ? 1.999 2.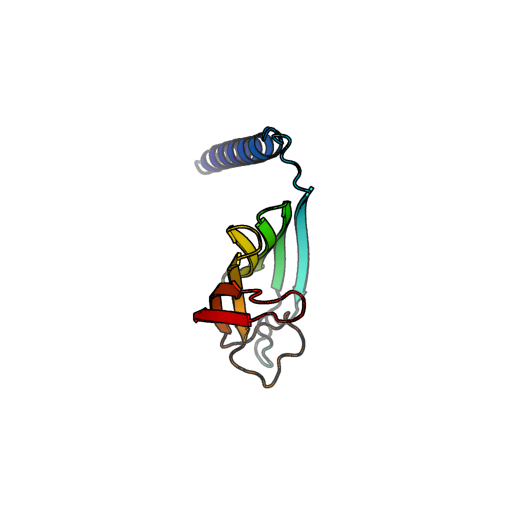178 -10.182 1.00 92.94 105 HIS A N 1
ATOM 860 C CA . HIS A 1 105 ? 1.748 2.471 -8.775 1.00 92.94 105 HIS A CA 1
ATOM 861 C C . HIS A 1 105 ? 1.117 1.257 -8.102 1.00 92.94 105 HIS A C 1
ATOM 863 O O . HIS A 1 105 ? 0.215 0.631 -8.658 1.00 92.94 105 HIS A O 1
ATOM 869 N N . ASN A 1 106 ? 1.566 0.951 -6.890 1.00 94.81 106 ASN A N 1
ATOM 870 C CA . ASN A 1 106 ? 0.978 -0.073 -6.041 1.00 94.81 106 ASN A CA 1
ATOM 871 C C . ASN A 1 106 ? 0.721 0.513 -4.654 1.00 94.81 106 ASN A C 1
ATOM 873 O O . ASN A 1 106 ? 1.630 1.056 -4.029 1.00 94.81 106 ASN A O 1
ATOM 877 N N . LEU A 1 107 ? -0.510 0.382 -4.171 1.00 96.69 107 LEU A N 1
ATOM 878 C CA . LEU A 1 107 ? -0.962 0.850 -2.867 1.00 96.69 107 LEU A CA 1
ATOM 879 C C . LEU A 1 107 ? -1.706 -0.280 -2.162 1.00 96.69 107 LEU A C 1
ATOM 881 O O . LEU A 1 107 ? -2.619 -0.884 -2.724 1.00 96.69 107 LEU A O 1
ATOM 885 N N . ALA A 1 108 ? -1.358 -0.513 -0.906 1.00 97.81 108 ALA A N 1
ATOM 886 C CA . ALA A 1 108 ? -2.147 -1.303 0.021 1.00 97.81 108 ALA A CA 1
ATOM 887 C C . ALA A 1 108 ? -2.334 -0.482 1.294 1.00 97.81 108 ALA A C 1
ATOM 889 O O . ALA A 1 108 ? -1.362 -0.154 1.968 1.00 97.81 108 ALA A O 1
ATOM 890 N N . ALA A 1 109 ? -3.578 -0.146 1.616 1.00 97.94 109 ALA A N 1
ATOM 891 C CA . ALA A 1 109 ? -3.919 0.602 2.814 1.00 97.94 109 ALA A CA 1
ATOM 892 C C . ALA A 1 109 ? -4.968 -0.159 3.620 1.00 97.94 109 ALA A C 1
ATOM 894 O O . ALA A 1 109 ? -5.932 -0.698 3.071 1.00 97.94 109 ALA A O 1
ATOM 895 N N . LYS A 1 110 ? -4.785 -0.195 4.935 1.00 98.25 110 LYS A N 1
ATOM 896 C CA . LYS A 1 110 ? -5.735 -0.728 5.905 1.00 98.25 110 LYS A CA 1
ATOM 897 C C . LYS A 1 110 ? -5.819 0.224 7.086 1.00 98.25 110 LYS A C 1
ATOM 899 O O . LYS A 1 110 ? -4.809 0.727 7.570 1.00 98.25 110 LYS A O 1
ATOM 904 N N . GLY A 1 111 ? -7.037 0.453 7.538 1.00 97.56 111 GLY A N 1
ATOM 905 C CA . GLY A 1 111 ? -7.354 1.280 8.684 1.00 97.56 111 GLY A CA 1
ATOM 906 C C . GLY A 1 111 ? -8.409 0.604 9.534 1.00 97.56 111 GLY A C 1
ATOM 907 O O . GLY A 1 111 ? -9.399 0.095 9.011 1.00 97.56 111 GLY A O 1
ATOM 908 N N . HIS A 1 112 ? -8.207 0.625 10.840 1.00 97.50 112 HIS A N 1
ATOM 909 C CA . HIS A 1 112 ? -9.197 0.258 11.835 1.00 97.50 112 HIS A CA 1
ATOM 910 C C . HIS A 1 112 ? -9.410 1.458 12.747 1.00 97.50 112 HIS A C 1
ATOM 912 O O . HIS A 1 112 ? -8.447 2.032 13.243 1.00 97.50 112 HIS A O 1
ATOM 918 N N . VAL A 1 113 ? -10.659 1.855 12.973 1.00 96.81 113 VAL A N 1
ATOM 919 C CA . VAL A 1 113 ? -10.991 2.992 13.835 1.00 96.81 113 VAL A CA 1
ATOM 920 C C . VAL A 1 113 ? -12.098 2.599 14.802 1.00 96.81 113 VAL A C 1
ATOM 922 O O . VAL A 1 113 ? -13.167 2.139 14.399 1.00 96.81 113 VAL A O 1
ATOM 925 N N . LYS A 1 114 ? -11.872 2.836 16.091 1.00 95.69 114 LYS A N 1
ATOM 926 C CA . LYS A 1 114 ? -12.877 2.765 17.152 1.00 95.69 114 LYS A CA 1
ATOM 927 C C . LYS A 1 114 ? -13.563 4.124 17.246 1.00 95.69 114 LYS A C 1
ATOM 929 O O . LYS A 1 114 ? -13.044 5.056 17.853 1.00 95.69 114 LYS A O 1
ATOM 934 N N . LEU A 1 115 ? -14.731 4.240 16.622 1.00 93.31 115 LEU A N 1
ATOM 935 C CA . LEU A 1 115 ? -15.538 5.464 16.649 1.00 93.31 115 LEU A CA 1
ATOM 936 C C . LEU A 1 115 ? -16.152 5.696 18.035 1.00 93.31 115 LEU A C 1
ATOM 938 O O . LEU A 1 115 ? -16.206 6.823 18.518 1.00 93.31 115 LEU A O 1
ATOM 942 N N . ILE A 1 116 ? -16.619 4.618 18.669 1.00 93.50 116 ILE A N 1
ATOM 943 C CA . ILE A 1 116 ? -17.089 4.604 20.056 1.00 93.50 116 ILE A CA 1
ATOM 944 C C . ILE A 1 116 ? -16.477 3.379 20.711 1.00 93.50 116 ILE A C 1
ATOM 946 O O . ILE A 1 116 ? -16.677 2.263 20.220 1.00 93.50 116 ILE A O 1
ATOM 950 N N . ASP A 1 117 ? -15.771 3.593 21.819 1.00 87.44 117 ASP A N 1
ATOM 951 C CA . ASP A 1 117 ? -15.030 2.529 22.483 1.00 87.44 117 ASP A CA 1
ATOM 952 C C . ASP A 1 117 ? -15.921 1.315 22.780 1.00 87.44 117 ASP A C 1
ATOM 954 O O . ASP A 1 117 ? -17.078 1.438 23.195 1.00 87.44 117 ASP A O 1
ATOM 958 N N . GLU A 1 118 ? -15.387 0.141 22.452 1.00 89.56 118 GLU A N 1
ATOM 959 C CA . GLU A 1 118 ? -16.027 -1.178 22.529 1.00 89.56 118 GLU A CA 1
ATOM 960 C C . GLU A 1 118 ? -17.367 -1.387 21.789 1.00 89.56 118 GLU A C 1
ATOM 962 O O . GLU A 1 118 ? -17.887 -2.512 21.811 1.00 89.56 118 GLU A O 1
ATOM 967 N N . ARG A 1 119 ? -17.929 -0.363 21.129 1.00 93.25 119 ARG A N 1
ATOM 968 C CA . ARG A 1 119 ? -19.297 -0.385 20.580 1.00 93.25 119 ARG A CA 1
ATOM 969 C C . ARG A 1 119 ? -19.384 -0.137 19.088 1.00 93.25 119 ARG A C 1
ATOM 971 O O . ARG A 1 119 ? -20.174 -0.818 18.445 1.00 93.25 119 ARG A O 1
ATOM 978 N N . LEU A 1 120 ? -18.646 0.827 18.543 1.00 96.44 120 LEU A N 1
ATOM 979 C CA . LEU A 1 120 ? -18.758 1.230 17.140 1.00 96.44 120 LEU A CA 1
ATOM 980 C C . LEU A 1 120 ? -17.379 1.314 16.501 1.00 96.44 120 LEU A C 1
ATOM 982 O O . LEU A 1 120 ? -16.489 2.001 17.002 1.00 96.44 120 LEU A O 1
ATOM 986 N N . PHE A 1 121 ? -17.241 0.645 15.367 1.00 97.62 121 PHE A N 1
ATOM 987 C CA . PHE A 1 121 ? -15.981 0.443 14.677 1.00 97.62 121 PHE A CA 1
ATOM 988 C C . PHE A 1 121 ? -16.141 0.723 13.185 1.00 97.62 121 PHE A C 1
ATOM 990 O O . PHE A 1 121 ? -17.232 0.585 12.620 1.00 97.62 121 PHE A O 1
ATOM 997 N N . LEU A 1 122 ? -15.037 1.093 12.553 1.00 97.81 122 LEU A N 1
ATOM 998 C CA . LEU A 1 122 ? -14.940 1.337 11.126 1.00 97.81 122 LEU A CA 1
ATOM 999 C C . LEU A 1 122 ? -13.657 0.704 10.594 1.00 97.81 122 LEU A C 1
ATOM 1001 O O . LEU A 1 122 ? -12.565 1.118 10.977 1.00 97.81 122 LEU A O 1
ATOM 1005 N N . ASP A 1 123 ? -13.813 -0.258 9.689 1.00 97.81 123 ASP A N 1
ATOM 1006 C CA . ASP A 1 123 ? -12.701 -0.812 8.918 1.00 97.81 123 ASP A CA 1
ATOM 1007 C C . ASP A 1 123 ? -12.671 -0.175 7.530 1.00 97.81 123 ASP A C 1
ATOM 1009 O O . ASP A 1 123 ? -13.697 -0.086 6.849 1.00 97.81 123 ASP A O 1
ATOM 1013 N N . ILE A 1 124 ? -11.489 0.241 7.094 1.00 97.81 124 ILE A N 1
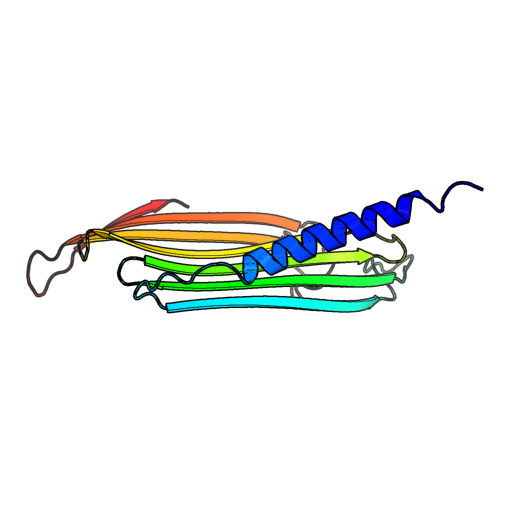ATOM 1014 C CA . ILE A 1 124 ? -11.230 0.780 5.761 1.00 97.81 124 ILE A CA 1
ATOM 1015 C C . ILE A 1 124 ? -10.096 -0.038 5.157 1.00 97.81 124 ILE A C 1
ATOM 1017 O O . ILE A 1 124 ? -9.086 -0.289 5.808 1.00 97.81 124 ILE A O 1
ATOM 1021 N N . SER A 1 125 ? -10.245 -0.461 3.910 1.00 98.00 125 S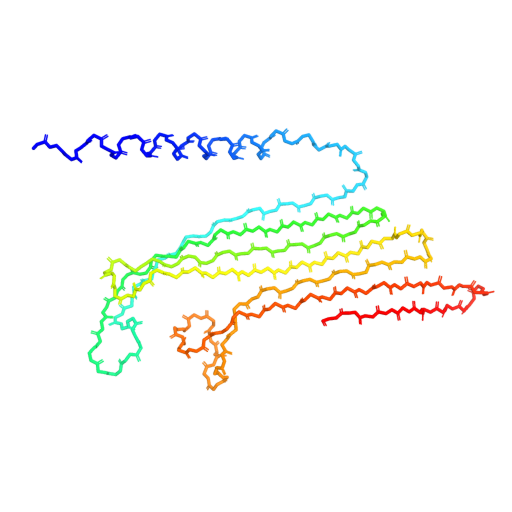ER A N 1
ATOM 1022 C CA . SER A 1 125 ? -9.167 -1.087 3.156 1.00 98.00 125 SER A CA 1
ATOM 1023 C C . SER A 1 125 ? -9.190 -0.570 1.735 1.00 98.00 125 SER A C 1
ATOM 1025 O O . SER A 1 125 ? -10.247 -0.548 1.121 1.00 98.00 125 SER A O 1
ATOM 1027 N N . ASP A 1 126 ? -8.032 -0.199 1.213 1.00 97.38 126 ASP A N 1
ATOM 1028 C CA . ASP A 1 126 ? -7.868 0.195 -0.179 1.00 97.38 126 ASP A CA 1
ATOM 1029 C C . ASP A 1 126 ? -6.733 -0.609 -0.808 1.00 97.38 126 ASP A C 1
ATOM 1031 O O . ASP A 1 126 ? -5.728 -0.921 -0.158 1.00 97.38 126 ASP A O 1
ATOM 1035 N N . THR A 1 127 ? -6.909 -1.024 -2.054 1.00 96.81 127 THR A N 1
ATOM 1036 C CA . THR A 1 127 ? -5.888 -1.754 -2.806 1.00 96.81 127 THR A CA 1
ATOM 1037 C C . THR A 1 127 ? -5.904 -1.288 -4.245 1.00 96.81 127 THR A C 1
ATOM 1039 O O . THR A 1 127 ? -6.796 -1.656 -5.010 1.00 96.81 127 THR A O 1
ATOM 1042 N N . PHE A 1 128 ? -4.865 -0.542 -4.609 1.00 95.44 128 PHE A N 1
ATOM 1043 C CA . PHE A 1 128 ? -4.596 -0.135 -5.977 1.00 95.44 128 PHE A CA 1
ATOM 1044 C C . PHE A 1 128 ? -3.406 -0.930 -6.501 1.00 95.44 128 PHE A C 1
ATOM 1046 O O . PHE A 1 128 ? -2.325 -0.913 -5.909 1.00 95.44 128 PHE A O 1
ATOM 1053 N N . LYS A 1 129 ? -3.593 -1.633 -7.613 1.00 92.00 129 LYS A N 1
ATOM 1054 C CA . LYS A 1 129 ? -2.517 -2.352 -8.297 1.00 92.00 129 LYS A CA 1
ATOM 1055 C C . LYS A 1 129 ? -2.821 -2.473 -9.780 1.00 92.00 129 LYS A C 1
ATOM 1057 O O . LYS A 1 129 ? -3.983 -2.599 -10.174 1.00 92.00 129 LYS A O 1
ATOM 1062 N N . ARG A 1 130 ? -1.773 -2.520 -10.594 1.00 86.56 130 ARG A N 1
ATOM 1063 C CA . ARG A 1 130 ? -1.888 -2.928 -11.994 1.00 86.56 130 ARG A CA 1
ATOM 1064 C C . ARG A 1 130 ? -1.998 -4.449 -12.066 1.00 86.56 130 ARG A C 1
ATOM 1066 O O . ARG A 1 130 ? -1.242 -5.155 -11.402 1.00 86.56 130 ARG A O 1
ATOM 1073 N N . VAL A 1 131 ? -2.961 -4.955 -12.829 1.00 82.06 131 VAL A N 1
ATOM 1074 C CA . VAL A 1 131 ? -3.173 -6.393 -13.040 1.00 82.06 131 VAL A CA 1
ATOM 1075 C C . VAL A 1 131 ? -3.122 -6.727 -14.524 1.00 82.06 131 VAL A C 1
ATOM 1077 O O . VAL A 1 131 ? -3.623 -5.975 -15.363 1.00 82.06 131 VAL A O 1
ATOM 1080 N N . SER A 1 132 ? -2.523 -7.869 -14.848 1.00 71.12 132 SER A N 1
ATOM 1081 C CA . SER A 1 132 ? -2.553 -8.434 -16.195 1.00 71.12 132 SER A CA 1
ATOM 1082 C C . SER A 1 132 ? -3.959 -8.959 -16.499 1.00 71.12 132 SER A C 1
ATOM 1084 O O . SER A 1 132 ? -4.558 -9.654 -15.678 1.00 71.12 132 SER A O 1
ATOM 1086 N N . LEU A 1 133 ? -4.501 -8.624 -17.673 1.00 67.06 133 LEU A N 1
ATOM 1087 C CA . LEU A 1 133 ? -5.798 -9.132 -18.141 1.00 67.06 133 LEU A CA 1
ATOM 1088 C C . LEU A 1 133 ? -5.679 -10.504 -18.828 1.00 67.06 133 LEU A C 1
ATOM 1090 O O . LEU A 1 133 ? -6.693 -11.161 -19.058 1.00 67.06 133 LEU A O 1
ATOM 1094 N N . ASP A 1 134 ? -4.458 -10.944 -19.142 1.00 59.12 134 ASP A N 1
ATOM 1095 C CA . ASP A 1 134 ? -4.168 -12.266 -19.695 1.00 59.12 134 ASP A CA 1
ATOM 1096 C C . ASP A 1 134 ? -3.508 -13.160 -18.632 1.00 59.12 134 ASP A C 1
ATOM 1098 O O . ASP A 1 134 ? -2.381 -12.929 -18.200 1.00 59.12 134 AS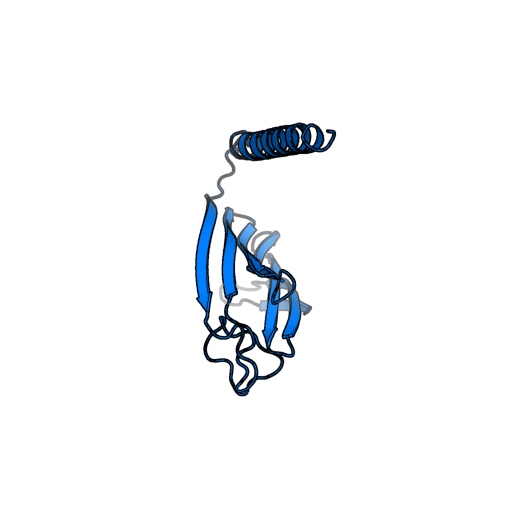P A O 1
ATOM 1102 N N . VAL A 1 135 ? -4.242 -14.184 -18.192 1.00 53.50 135 VAL A N 1
ATOM 1103 C CA . VAL A 1 135 ? -3.865 -15.084 -17.084 1.00 53.50 135 VAL A CA 1
ATOM 1104 C C . VAL A 1 135 ? -3.045 -16.288 -17.573 1.00 53.50 135 VAL A C 1
ATOM 1106 O O . VAL A 1 135 ? -2.623 -17.125 -16.779 1.00 53.50 135 VAL A O 1
ATOM 1109 N N . SER A 1 136 ? -2.827 -16.418 -18.888 1.00 57.28 136 SER A N 1
ATOM 1110 C CA . SER A 1 136 ? -2.245 -17.627 -19.487 1.00 57.28 136 SER A CA 1
ATOM 1111 C C . SER A 1 136 ? -0.716 -17.733 -19.373 1.00 57.28 136 SER A C 1
ATOM 1113 O O . SER A 1 136 ? -0.164 -18.796 -19.670 1.00 57.28 136 SER A O 1
ATOM 1115 N N . ARG A 1 137 ? -0.018 -16.669 -18.939 1.00 48.06 137 ARG A N 1
ATOM 1116 C CA . ARG A 1 137 ? 1.458 -16.619 -18.834 1.00 48.06 137 ARG A CA 1
ATOM 1117 C C . ARG A 1 137 ? 2.012 -15.887 -17.600 1.00 48.06 137 ARG A C 1
ATOM 1119 O O . ARG A 1 137 ? 3.207 -15.643 -17.540 1.00 48.06 137 ARG A O 1
ATOM 1126 N N . ASP A 1 138 ? 1.190 -15.568 -16.606 1.00 43.56 138 ASP A N 1
ATOM 1127 C CA . ASP A 1 138 ? 1.565 -14.699 -15.477 1.00 43.56 138 ASP A CA 1
ATOM 1128 C C . ASP A 1 138 ? 2.327 -15.447 -14.357 1.00 43.56 138 ASP A C 1
ATOM 1130 O O . ASP A 1 138 ? 1.776 -15.747 -13.299 1.00 43.56 138 ASP A O 1
ATOM 1134 N N . TYR A 1 139 ? 3.592 -15.815 -14.599 1.00 43.47 139 TYR A N 1
ATOM 1135 C CA . TYR A 1 139 ? 4.441 -16.484 -13.590 1.00 43.47 139 TYR A CA 1
ATOM 1136 C C . TYR A 1 139 ? 5.534 -15.591 -12.997 1.00 43.47 139 TYR A C 1
ATOM 1138 O O . TYR A 1 139 ? 6.067 -15.899 -11.931 1.00 43.47 139 TYR A O 1
ATOM 1146 N N . THR A 1 140 ? 5.845 -14.467 -13.637 1.00 42.84 140 THR A N 1
ATOM 1147 C CA . THR A 1 140 ? 6.788 -13.471 -13.129 1.00 42.84 140 THR A CA 1
ATOM 1148 C C . THR A 1 140 ? 6.200 -12.094 -13.412 1.00 42.84 140 THR A C 1
ATOM 1150 O O . THR A 1 140 ? 5.973 -11.733 -14.565 1.00 42.84 140 THR A O 1
ATOM 1153 N N . GLN A 1 141 ? 5.962 -11.297 -12.370 1.00 46.31 141 GLN A N 1
ATOM 1154 C CA . GLN A 1 141 ? 5.502 -9.896 -12.451 1.00 46.31 141 GLN A CA 1
ATOM 1155 C C . GLN A 1 141 ? 6.536 -8.950 -13.120 1.00 46.31 141 GLN A C 1
ATOM 1157 O O . GLN A 1 141 ? 6.557 -7.744 -12.885 1.00 46.31 141 GLN A O 1
ATOM 1162 N N . GLU A 1 142 ? 7.428 -9.510 -13.934 1.00 44.72 142 GLU A N 1
ATOM 1163 C CA . GLU A 1 142 ? 8.532 -8.871 -14.643 1.00 44.72 142 GLU A CA 1
ATOM 1164 C C . GLU A 1 142 ? 8.296 -8.843 -16.163 1.00 44.72 142 GLU A C 1
ATOM 1166 O O . GLU A 1 142 ? 8.890 -8.010 -16.840 1.00 44.72 142 GLU A O 1
ATOM 1171 N N . GLY A 1 143 ? 7.394 -9.687 -16.688 1.00 51.97 143 GLY A N 1
ATOM 1172 C CA . GLY A 1 143 ? 7.078 -9.760 -18.118 1.00 51.97 143 GLY A CA 1
ATOM 1173 C C . GLY A 1 143 ? 6.305 -8.546 -18.637 1.00 51.97 143 GLY A C 1
ATOM 1174 O O . GLY A 1 143 ? 5.414 -8.008 -17.971 1.00 51.97 143 GLY A O 1
ATOM 1175 N N . LEU A 1 144 ? 6.636 -8.116 -19.852 1.00 52.47 144 LEU A N 1
ATOM 1176 C CA . LEU A 1 144 ? 6.069 -6.937 -20.506 1.00 52.47 144 LEU A CA 1
ATOM 1177 C C . LEU A 1 144 ? 4.758 -7.290 -21.229 1.00 52.47 144 LEU A C 1
ATOM 1179 O O . LEU A 1 144 ? 4.650 -7.178 -22.451 1.00 52.47 144 LEU A O 1
ATOM 1183 N N . TYR A 1 145 ? 3.747 -7.749 -20.488 1.00 57.75 145 TYR A N 1
ATOM 1184 C CA . TYR A 1 145 ? 2.508 -8.245 -21.091 1.00 57.75 145 TYR A CA 1
ATOM 1185 C C . TYR A 1 145 ? 1.699 -7.141 -21.786 1.00 57.75 145 TYR A C 1
ATOM 1187 O O . TYR A 1 145 ? 1.431 -6.073 -21.237 1.00 57.75 145 TYR A O 1
ATOM 1195 N N . SER A 1 146 ? 1.256 -7.442 -23.007 1.00 54.22 146 SER A N 1
ATOM 1196 C CA . SER A 1 146 ? 0.196 -6.703 -23.690 1.00 54.22 146 SER A CA 1
ATOM 1197 C C . SER A 1 146 ? -1.125 -6.974 -22.965 1.00 54.22 146 SER A C 1
ATOM 1199 O O . SER A 1 146 ? -1.458 -8.135 -22.738 1.00 54.22 146 SER A O 1
ATOM 1201 N N . ASN A 1 147 ? -1.875 -5.915 -22.640 1.00 62.81 147 ASN A N 1
ATOM 1202 C CA . ASN A 1 147 ? -3.183 -5.935 -21.966 1.00 62.81 147 ASN A CA 1
ATOM 1203 C C . ASN A 1 147 ? -3.127 -5.982 -20.421 1.00 62.81 147 ASN A C 1
ATOM 1205 O O . ASN A 1 147 ? -3.409 -6.997 -19.782 1.00 62.81 147 ASN A O 1
ATOM 1209 N N . GLN A 1 148 ? -2.801 -4.840 -19.816 1.00 73.00 148 GLN A N 1
ATOM 1210 C CA . GLN A 1 148 ? -2.898 -4.601 -18.374 1.00 73.00 148 GLN A CA 1
ATOM 1211 C C . GLN A 1 148 ? -4.012 -3.593 -18.078 1.00 73.00 148 GLN A C 1
ATOM 1213 O O . GLN A 1 148 ? -4.312 -2.728 -18.900 1.00 73.00 148 GLN A O 1
ATOM 1218 N N . SER A 1 149 ? -4.609 -3.690 -16.892 1.00 83.75 149 SER A N 1
ATOM 1219 C CA . SER A 1 149 ? -5.571 -2.709 -16.390 1.00 83.75 149 SER A CA 1
ATOM 1220 C C . SER A 1 149 ? -5.251 -2.344 -14.953 1.00 83.75 149 SER A C 1
ATOM 1222 O O . SER A 1 149 ? -4.828 -3.185 -14.157 1.00 83.75 149 SER A O 1
ATOM 1224 N N 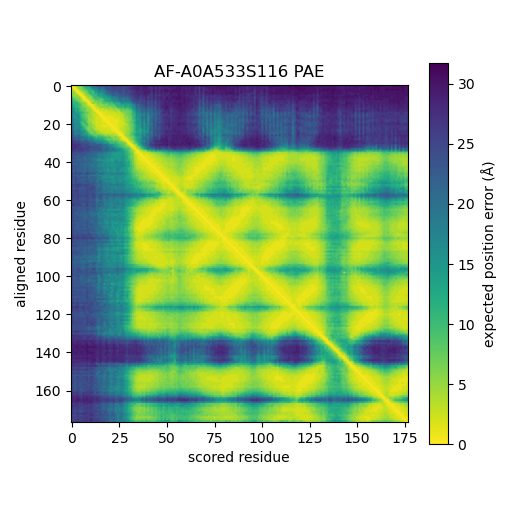. ASP A 1 150 ? -5.509 -1.091 -14.604 1.00 88.56 150 ASP A N 1
ATOM 1225 C CA . ASP A 1 150 ? -5.470 -0.655 -13.217 1.00 88.56 150 ASP A CA 1
ATOM 1226 C C . ASP A 1 150 ? -6.716 -1.166 -12.494 1.00 88.56 150 ASP A C 1
ATOM 1228 O O . ASP A 1 150 ? -7.837 -1.070 -12.999 1.00 88.56 150 ASP A O 1
ATOM 1232 N N . SER A 1 151 ? -6.505 -1.750 -11.318 1.00 91.94 151 SER A N 1
ATOM 1233 C CA . SER A 1 151 ? -7.555 -2.243 -10.438 1.00 91.94 151 SER A CA 1
ATOM 1234 C C . SER A 1 151 ? -7.486 -1.475 -9.131 1.00 91.94 151 SER A C 1
ATOM 1236 O O . SER A 1 151 ? -6.457 -1.504 -8.456 1.00 91.94 151 SER A O 1
ATOM 1238 N N . ASN A 1 152 ? -8.603 -0.858 -8.747 1.00 94.38 152 ASN A N 1
ATOM 1239 C CA . ASN A 1 152 ? -8.770 -0.246 -7.437 1.00 94.38 152 ASN A CA 1
ATOM 1240 C C . ASN A 1 152 ? -9.937 -0.893 -6.688 1.00 94.38 152 ASN A C 1
ATOM 1242 O O . ASN A 1 152 ? -11.035 -0.979 -7.235 1.00 94.38 152 ASN A O 1
ATOM 1246 N N . ILE A 1 153 ? -9.706 -1.341 -5.455 1.00 95.81 153 ILE A N 1
ATOM 1247 C CA . ILE A 1 153 ? -10.732 -1.955 -4.606 1.00 95.81 153 ILE A CA 1
ATOM 1248 C C . ILE A 1 153 ? -10.735 -1.243 -3.256 1.00 95.81 153 ILE A C 1
ATOM 1250 O O . ILE A 1 153 ? -9.889 -1.523 -2.405 1.00 95.81 153 ILE A O 1
ATOM 1254 N N . LEU A 1 154 ? -11.736 -0.387 -3.050 1.00 97.25 154 LEU A N 1
ATOM 1255 C CA . LEU A 1 154 ? -11.965 0.321 -1.796 1.00 97.25 154 LEU A CA 1
ATOM 1256 C C . LEU A 1 154 ? -13.091 -0.359 -1.020 1.00 97.25 154 LEU A C 1
ATOM 1258 O O . LEU A 1 154 ? -14.250 -0.299 -1.406 1.00 97.25 154 LEU A O 1
ATOM 1262 N N . THR A 1 155 ? -12.766 -0.967 0.115 1.00 97.81 155 THR A N 1
ATOM 1263 C CA . THR A 1 155 ? -13.744 -1.512 1.054 1.00 97.81 155 THR A CA 1
ATOM 1264 C C . THR A 1 155 ? -13.901 -0.606 2.272 1.00 97.81 155 THR A C 1
ATOM 1266 O O . THR A 1 155 ? -12.924 -0.280 2.942 1.00 97.81 155 THR A O 1
ATOM 1269 N N . VAL A 1 156 ? -15.144 -0.282 2.628 1.00 97.94 156 VAL A N 1
ATOM 1270 C CA . VAL A 1 156 ? -15.488 0.460 3.851 1.00 97.94 156 VAL A CA 1
ATOM 1271 C C . VAL A 1 156 ? -16.537 -0.327 4.625 1.00 97.94 156 VAL A C 1
ATOM 1273 O O . VAL A 1 156 ? -17.600 -0.642 4.095 1.00 97.94 156 VAL A O 1
ATOM 1276 N N . SER A 1 157 ? -16.243 -0.677 5.875 1.00 97.94 157 SER A N 1
ATOM 1277 C CA . SER A 1 157 ? -17.092 -1.554 6.687 1.00 97.94 157 SER A CA 1
ATOM 1278 C C . SER A 1 157 ? -17.359 -0.974 8.080 1.00 97.94 157 SER A C 1
ATOM 1280 O O . SER A 1 157 ? -16.607 -1.254 9.017 1.00 97.94 157 SER A O 1
ATOM 1282 N N . PRO A 1 158 ? -18.420 -0.165 8.256 1.00 97.62 158 PRO A N 1
ATOM 1283 C CA . PRO A 1 158 ? -18.878 0.243 9.578 1.00 97.62 158 PRO A CA 1
ATOM 1284 C C . PRO A 1 158 ? -19.637 -0.895 10.270 1.00 97.62 158 PRO A C 1
ATOM 1286 O O . PRO A 1 158 ? -20.529 -1.518 9.684 1.00 97.62 158 PRO A O 1
ATOM 1289 N N . TYR A 1 159 ? -19.340 -1.142 11.545 1.00 97.75 159 TYR A N 1
ATOM 1290 C CA . TYR A 1 159 ? -20.059 -2.136 12.339 1.00 97.75 159 TYR A CA 1
ATOM 1291 C C . TYR A 1 159 ? -20.136 -1.770 13.822 1.00 97.75 159 TYR A C 1
ATOM 1293 O O . TYR A 1 159 ? -19.268 -1.101 14.377 1.00 97.75 159 TYR A O 1
ATOM 1301 N N . ALA A 1 160 ? -21.179 -2.262 14.480 1.00 97.50 160 ALA A N 1
ATOM 1302 C CA . ALA A 1 160 ? -21.407 -2.136 15.905 1.00 97.50 160 ALA A CA 1
ATOM 1303 C C . ALA A 1 160 ? -21.345 -3.499 16.606 1.00 97.50 160 ALA A C 1
ATOM 1305 O O . ALA A 1 160 ? -21.720 -4.530 16.039 1.00 97.50 160 ALA A O 1
ATOM 1306 N N . ILE A 1 161 ? -20.887 -3.490 17.856 1.00 95.56 161 ILE A N 1
ATOM 1307 C CA . ILE A 1 161 ? -20.863 -4.646 18.749 1.00 95.56 161 ILE A CA 1
ATOM 1308 C C . ILE A 1 161 ? -21.718 -4.347 19.983 1.00 95.56 161 ILE A C 1
ATOM 1310 O O . ILE A 1 161 ? -21.528 -3.338 20.659 1.00 95.56 161 ILE A O 1
ATOM 1314 N N . PHE A 1 162 ? -22.629 -5.262 20.307 1.00 93.38 162 PHE A N 1
ATOM 1315 C CA . PHE A 1 162 ? -23.476 -5.217 21.496 1.00 93.38 162 PHE A CA 1
ATOM 1316 C C . PHE A 1 162 ? -23.225 -6.443 22.371 1.00 93.38 162 PHE A C 1
ATOM 1318 O O . PHE A 1 162 ? -23.157 -7.567 21.873 1.00 93.38 162 PHE A O 1
ATOM 1325 N N . ARG A 1 163 ? -23.119 -6.236 23.687 1.00 91.94 163 ARG A N 1
ATOM 1326 C CA . ARG A 1 163 ? -22.910 -7.304 24.677 1.00 91.94 163 ARG A CA 1
ATOM 1327 C C . ARG A 1 163 ? -24.045 -7.307 25.712 1.00 91.94 163 ARG A C 1
ATOM 1329 O O . ARG A 1 163 ? -23.852 -6.799 26.812 1.00 91.94 163 ARG A O 1
ATOM 1336 N N . PRO A 1 164 ? -25.252 -7.800 25.361 1.00 85.12 164 PRO A N 1
ATOM 1337 C CA . PRO A 1 164 ? -26.432 -7.731 26.235 1.00 85.12 164 PRO A CA 1
ATOM 1338 C C . PRO A 1 164 ? -26.325 -8.603 27.501 1.00 85.12 164 PRO A C 1
ATOM 1340 O O . PRO A 1 164 ? -27.079 -8.401 28.446 1.00 85.12 164 PRO A O 1
ATOM 1343 N N . GLY A 1 165 ? -25.378 -9.544 27.544 1.00 83.25 165 GLY A N 1
ATOM 1344 C CA . GLY A 1 165 ? -24.992 -10.294 28.738 1.00 83.25 165 GLY A CA 1
ATOM 1345 C C . GLY A 1 165 ? -23.504 -10.642 28.683 1.00 83.25 165 GLY A C 1
ATOM 1346 O O . GLY A 1 165 ? -22.918 -10.647 27.602 1.00 83.25 165 GLY A O 1
ATOM 1347 N N . GLY A 1 166 ? -22.884 -10.961 29.824 1.00 81.44 166 GLY A N 1
ATOM 1348 C CA . GLY A 1 166 ? -21.432 -11.209 29.917 1.00 81.44 166 GLY A CA 1
ATOM 1349 C C . GLY A 1 166 ? -20.895 -12.375 29.070 1.00 81.44 166 GLY A C 1
ATOM 1350 O O . GLY A 1 166 ? -19.686 -12.530 28.956 1.00 81.44 166 GLY A O 1
ATOM 1351 N N . GLN A 1 167 ? -21.775 -13.181 28.464 1.00 90.94 167 GLN A N 1
ATOM 1352 C CA . GLN A 1 167 ? -21.421 -14.325 27.615 1.00 90.94 167 GLN A CA 1
ATOM 1353 C C . GLN A 1 167 ? -21.914 -14.196 26.159 1.00 90.94 167 GLN A C 1
ATOM 1355 O O . GLN A 1 167 ? -21.677 -15.093 25.355 1.00 90.94 167 GLN A O 1
ATOM 1360 N N . THR A 1 168 ? -22.600 -13.109 25.786 1.00 93.44 168 THR A N 1
ATOM 1361 C CA . THR A 1 168 ? -23.204 -12.958 24.449 1.00 93.44 168 THR A CA 1
ATOM 1362 C C . THR A 1 168 ? -22.667 -11.717 23.752 1.00 93.44 168 THR A C 1
ATOM 1364 O O . THR A 1 168 ? -22.733 -10.621 24.300 1.00 93.44 168 THR A O 1
ATOM 1367 N N . THR A 1 169 ? -22.179 -11.880 22.521 1.00 93.94 169 THR A N 1
ATOM 1368 C CA . THR A 1 169 ? -21.716 -10.780 21.664 1.00 93.94 169 THR A CA 1
ATOM 1369 C C . THR A 1 169 ? -22.496 -10.793 20.353 1.00 93.94 169 THR A C 1
ATOM 1371 O O . THR A 1 169 ? -22.532 -11.807 19.663 1.00 93.94 169 THR A O 1
ATOM 1374 N N . ILE A 1 170 ? -23.109 -9.665 20.005 1.00 94.50 170 ILE A N 1
ATOM 1375 C CA . ILE A 1 170 ? -23.845 -9.451 18.756 1.00 94.50 170 ILE A CA 1
ATOM 1376 C C . ILE A 1 170 ? -23.060 -8.436 17.924 1.00 94.50 170 ILE A C 1
ATOM 1378 O O . ILE A 1 170 ? -22.808 -7.332 18.400 1.00 94.50 170 ILE A O 1
ATOM 1382 N N . LYS A 1 171 ? -22.689 -8.791 16.689 1.00 95.88 171 LYS A N 1
ATOM 1383 C CA . LYS A 1 171 ? -22.045 -7.890 15.720 1.00 95.88 171 LYS A CA 1
ATOM 1384 C C . LYS A 1 171 ? -23.018 -7.606 14.579 1.00 95.88 171 LYS A C 1
ATOM 1386 O O . LYS A 1 171 ? -23.552 -8.537 13.986 1.00 95.88 171 LYS A O 1
ATOM 1391 N N . THR A 1 172 ? -23.238 -6.334 14.272 1.00 96.31 172 THR A N 1
ATOM 1392 C CA . THR A 1 172 ? -24.085 -5.885 13.156 1.00 96.31 172 THR A CA 1
ATOM 1393 C C . THR A 1 172 ? -23.361 -4.805 12.371 1.00 96.31 172 THR A C 1
ATOM 1395 O O . THR A 1 172 ? -22.642 -4.008 12.964 1.00 96.31 172 THR A O 1
ATOM 1398 N N . GLY A 1 173 ? -23.495 -4.765 11.050 1.00 95.50 173 GLY A N 1
ATOM 1399 C CA . GLY A 1 173 ? -22.777 -3.790 10.238 1.00 95.50 173 GLY A CA 1
ATOM 1400 C C . GLY A 1 173 ? -23.060 -3.917 8.753 1.00 95.50 173 GLY A C 1
ATOM 1401 O O . GLY A 1 173 ? -23.807 -4.793 8.322 1.00 95.50 173 GLY A O 1
ATOM 1402 N N . TYR A 1 174 ? -22.424 -3.035 7.990 1.00 95.94 174 TYR A N 1
ATOM 1403 C CA . TYR A 1 174 ? -22.492 -2.995 6.535 1.00 95.94 174 TYR A CA 1
ATOM 1404 C C . TYR A 1 174 ? -21.086 -3.083 5.951 1.00 95.94 174 TYR A C 1
ATOM 1406 O O . TYR A 1 174 ? -20.111 -2.727 6.609 1.00 95.94 174 TYR A O 1
ATOM 1414 N N . ARG A 1 175 ? -20.988 -3.554 4.709 1.00 96.50 175 ARG A N 1
ATOM 1415 C CA . ARG A 1 175 ? -19.752 -3.569 3.930 1.00 96.50 175 ARG A CA 1
ATOM 1416 C C . ARG A 1 175 ? -20.033 -2.982 2.557 1.00 96.50 175 ARG A C 1
ATOM 1418 O O . ARG A 1 175 ? -20.904 -3.478 1.851 1.00 96.50 175 ARG A O 1
ATOM 1425 N N . TYR A 1 176 ? -19.268 -1.963 2.205 1.00 95.38 176 TYR A N 1
ATOM 1426 C CA . TYR A 1 176 ? -19.233 -1.350 0.883 1.00 95.38 176 TYR A CA 1
ATOM 1427 C C . TYR A 1 176 ? -17.922 -1.747 0.209 1.00 95.38 176 TYR A C 1
ATOM 1429 O O . TYR A 1 176 ? -16.905 -1.825 0.900 1.00 95.38 176 TYR A O 1
ATOM 1437 N N . SER A 1 177 ? -17.954 -2.037 -1.090 1.00 91.19 177 SER A N 1
ATOM 1438 C CA . SER A 1 177 ? -16.804 -2.440 -1.913 1.00 91.19 177 SER A CA 1
ATOM 1439 C C . SER A 1 177 ? -16.964 -1.961 -3.342 1.00 91.19 177 SER A C 1
ATOM 1441 O O . SER A 1 177 ? -18.134 -2.013 -3.791 1.00 91.19 177 SER A O 1
#

Sequence (177 aa):
MESTMEKRGSFIFLREVVALLVLMMVCTPLSAYAGELSFHPYIAISEEFTDNVYESRDEKQSDFVTRFLPGMTFKYVAPLWDWDLAYNLDYRLYARNSRSDETTHNLAAKGHVKLIDERLFLDISDTFKRVSLDVSRDYTQEGLYSNQSDSNILTVSPYAIFRPGGQTTIKTGYRYS

Nearest PDB structures (foldseek):
  2hdf-assembly1_A  TM=2.766E-01  e=8.724E+00  Escherichia coli
  8qn4-assembly1_F  TM=2.299E-01  e=7.060E+00  Escherichia coli K-12

Solvent-accessible surface area (backbone atoms only — not comparable to full-atom values): 10167 Å² total; per-residue (Å²): 144,86,79,79,71,67,66,63,57,55,57,52,54,53,50,52,53,51,50,49,54,53,46,56,70,70,63,64,78,80,72,88,56,95,42,55,76,47,76,48,74,50,74,46,75,51,75,46,81,40,71,39,72,76,75,49,94,65,87,63,43,63,40,42,38,43,35,44,34,45,34,38,38,40,36,38,42,40,99,49,36,36,39,43,37,38,41,40,38,44,37,40,40,43,76,73,59,82,51,81,67,44,79,46,60,37,38,42,38,38,35,40,35,48,79,36,82,90,34,30,37,37,39,39,35,39,38,36,38,72,40,71,74,57,80,89,74,77,82,55,103,77,66,89,68,81,58,66,45,82,43,75,50,57,33,44,32,49,34,37,44,45,64,93,44,102,89,45,78,46,78,50,71,53,77,46,110